Protein AF-A0A8H4TTH6-F1 (afdb_monomer_lite)

Structure (mmCIF, N/CA/C/O backbone):
data_AF-A0A8H4TTH6-F1
#
_entry.id   AF-A0A8H4TTH6-F1
#
loop_
_atom_site.group_PDB
_atom_site.id
_atom_site.type_symbol
_atom_site.label_atom_id
_atom_site.label_alt_id
_atom_site.label_comp_id
_atom_site.label_asym_id
_atom_site.label_entity_id
_atom_site.label_seq_id
_atom_site.pdbx_PDB_ins_code
_atom_site.Cartn_x
_atom_site.Cartn_y
_atom_site.Cartn_z
_atom_site.occupancy
_atom_site.B_iso_or_equiv
_atom_site.auth_seq_id
_atom_site.auth_comp_id
_atom_site.auth_asym_id
_atom_site.auth_atom_id
_atom_site.pdbx_PDB_model_num
ATOM 1 N N . MET A 1 1 ? 0.800 -22.787 31.530 1.00 39.72 1 MET A N 1
ATOM 2 C CA . MET A 1 1 ? -0.017 -21.614 31.172 1.00 39.72 1 MET A CA 1
ATOM 3 C C . MET A 1 1 ? 0.667 -20.991 29.977 1.00 39.72 1 MET A C 1
ATOM 5 O O . MET A 1 1 ? 1.744 -20.433 30.136 1.00 39.72 1 MET A O 1
ATOM 9 N N . THR A 1 2 ? 0.156 -21.242 28.776 1.00 39.44 2 THR A N 1
ATOM 10 C CA . THR A 1 2 ? 0.540 -20.471 27.592 1.00 39.44 2 THR A CA 1
ATOM 11 C C . THR A 1 2 ? 0.111 -19.032 27.854 1.00 39.44 2 THR A C 1
ATOM 13 O O . THR A 1 2 ? -1.012 -18.807 28.294 1.00 39.44 2 THR A O 1
ATOM 16 N N . ASN A 1 3 ? 1.023 -18.073 27.698 1.00 39.78 3 ASN A N 1
ATOM 17 C CA . ASN A 1 3 ? 0.619 -16.675 27.641 1.00 39.78 3 ASN A CA 1
ATOM 18 C C . ASN A 1 3 ? -0.208 -16.539 26.361 1.00 39.78 3 ASN A C 1
ATOM 20 O O . ASN A 1 3 ? 0.362 -16.501 25.271 1.00 39.78 3 ASN A O 1
ATOM 24 N N . ASP A 1 4 ? -1.530 -16.520 26.498 1.00 44.16 4 ASP A N 1
ATOM 25 C CA . ASP A 1 4 ? -2.432 -16.078 25.441 1.00 44.16 4 ASP A CA 1
ATOM 26 C C . ASP A 1 4 ? -2.219 -14.569 25.290 1.00 44.16 4 ASP A C 1
ATOM 28 O O . ASP A 1 4 ? -2.925 -13.744 25.871 1.00 44.16 4 ASP A O 1
ATOM 32 N N . TYR A 1 5 ? -1.157 -14.191 24.579 1.00 47.62 5 TYR A N 1
ATOM 33 C CA . TYR A 1 5 ? -1.028 -12.829 24.093 1.00 47.62 5 TYR A CA 1
ATOM 34 C C . TYR A 1 5 ? -2.221 -12.590 23.170 1.00 47.62 5 TYR A C 1
ATOM 36 O O . TYR A 1 5 ? -2.377 -13.278 22.161 1.00 47.62 5 TYR A O 1
ATOM 44 N N . LYS A 1 6 ? -3.080 -11.648 23.564 1.00 57.00 6 LYS A N 1
ATOM 45 C CA . LYS A 1 6 ? -4.184 -11.152 22.746 1.00 57.00 6 LYS A CA 1
ATOM 46 C C . LYS A 1 6 ? -3.688 -10.846 21.327 1.00 57.00 6 LYS A C 1
ATOM 48 O O . LYS A 1 6 ? -2.589 -10.315 21.146 1.00 57.00 6 LYS A O 1
ATOM 53 N N . LYS A 1 7 ? -4.464 -11.282 20.336 1.00 63.00 7 LYS A N 1
ATOM 54 C CA . LYS A 1 7 ? -4.062 -11.374 18.931 1.00 63.00 7 LYS A CA 1
ATOM 55 C C . LYS A 1 7 ? -3.949 -9.971 18.331 1.00 63.00 7 LYS A C 1
ATOM 57 O O . LYS A 1 7 ? -4.897 -9.202 18.381 1.00 63.00 7 LYS A O 1
ATOM 62 N N . VAL A 1 8 ? -2.787 -9.631 17.778 1.00 77.50 8 VAL A N 1
ATOM 63 C CA . VAL A 1 8 ? -2.615 -8.397 16.990 1.00 77.50 8 VAL A CA 1
ATOM 64 C C . VAL A 1 8 ? -3.525 -8.468 15.761 1.00 77.50 8 VAL A C 1
ATOM 66 O O . VAL A 1 8 ? -3.741 -9.569 15.258 1.00 77.50 8 VAL A O 1
ATOM 69 N N . LEU A 1 9 ? -4.011 -7.320 15.266 1.00 79.19 9 LEU A N 1
ATOM 70 C CA . LEU A 1 9 ? -4.736 -7.243 13.991 1.00 79.19 9 LEU A CA 1
ATOM 71 C C . LEU A 1 9 ? -4.007 -8.053 12.898 1.00 79.19 9 LEU A C 1
ATOM 73 O O . LEU A 1 9 ? -2.906 -7.694 12.468 1.00 79.19 9 LEU A O 1
ATOM 77 N N . ASP A 1 10 ? -4.641 -9.125 12.440 1.00 79.81 10 ASP A N 1
ATOM 78 C CA . ASP A 1 10 ? -4.180 -10.022 11.396 1.00 79.81 10 ASP A CA 1
ATOM 79 C C . ASP A 1 10 ? -4.821 -9.636 10.060 1.00 79.81 10 ASP A C 1
ATOM 81 O O . ASP A 1 10 ? -6.025 -9.757 9.834 1.00 79.81 10 ASP A O 1
ATOM 85 N N . ARG A 1 11 ? -3.981 -9.167 9.139 1.00 78.50 11 ARG A N 1
ATOM 86 C CA . ARG A 1 11 ? -4.397 -8.758 7.791 1.00 78.50 11 ARG A CA 1
ATOM 87 C C . ARG A 1 11 ? -4.721 -9.948 6.878 1.00 78.50 11 ARG A C 1
ATOM 89 O O . ARG A 1 11 ? -5.116 -9.729 5.737 1.00 78.50 11 ARG A O 1
ATOM 96 N N . THR A 1 12 ? -4.499 -11.175 7.349 1.00 73.00 12 THR A N 1
ATOM 97 C CA . THR A 1 12 ? -4.812 -12.431 6.654 1.00 73.00 12 THR A CA 1
ATOM 98 C C . THR A 1 12 ? -6.122 -13.064 7.121 1.00 73.00 12 THR A C 1
ATOM 100 O O . THR A 1 12 ? -6.512 -14.106 6.594 1.00 73.00 12 THR A O 1
ATOM 103 N N . GLU A 1 13 ? -6.829 -12.416 8.051 1.00 81.94 13 GLU A N 1
ATOM 104 C CA . GLU A 1 13 ? -8.170 -12.785 8.511 1.00 81.94 13 GLU A CA 1
ATOM 105 C C . GLU A 1 13 ? -9.195 -11.702 8.177 1.00 81.94 13 GLU A C 1
ATOM 107 O O . GLU A 1 13 ? -8.844 -10.600 7.754 1.00 81.94 13 GLU A O 1
ATOM 112 N N . ASP A 1 14 ? -10.476 -12.031 8.338 1.00 84.62 14 ASP A N 1
ATOM 113 C CA . ASP A 1 14 ? -11.579 -11.122 8.049 1.00 84.62 14 ASP A CA 1
ATOM 114 C C . ASP A 1 14 ? -11.442 -9.827 8.860 1.00 84.62 14 ASP A C 1
ATOM 116 O O . ASP A 1 14 ? -11.189 -9.854 10.065 1.00 84.62 14 ASP A O 1
ATOM 120 N N . ILE A 1 15 ? -11.600 -8.685 8.191 1.00 87.69 15 ILE A N 1
ATOM 121 C CA . ILE A 1 15 ? -11.460 -7.359 8.795 1.00 87.69 15 ILE A CA 1
ATOM 122 C C . ILE A 1 15 ? -12.822 -6.677 8.816 1.00 87.69 15 ILE A C 1
ATOM 124 O O . ILE A 1 15 ? -13.393 -6.350 7.773 1.00 87.69 15 ILE A O 1
ATOM 128 N N . LEU A 1 16 ? -13.333 -6.392 10.005 1.00 89.06 16 LEU A N 1
ATOM 129 C CA . LEU A 1 16 ? -14.455 -5.492 10.200 1.00 89.06 16 LEU A CA 1
ATOM 130 C C . LEU A 1 16 ? -13.959 -4.045 10.165 1.00 89.06 16 LEU A C 1
ATOM 132 O O . LEU A 1 16 ? -13.062 -3.654 10.912 1.00 89.06 16 LEU A O 1
ATOM 136 N N . VAL A 1 17 ? -14.550 -3.240 9.281 1.00 88.81 17 VAL A N 1
ATOM 137 C CA . VAL A 1 17 ? -14.221 -1.819 9.137 1.00 88.81 17 VAL A CA 1
ATOM 138 C C . VAL A 1 17 ? -15.409 -0.971 9.555 1.00 88.81 17 VAL A C 1
ATOM 140 O O . VAL A 1 17 ? -16.473 -1.056 8.940 1.00 88.81 17 VAL A O 1
ATOM 143 N N . HIS A 1 18 ? -15.211 -0.107 10.547 1.00 90.56 18 HIS A N 1
ATOM 144 C CA . HIS A 1 18 ? -16.158 0.934 10.936 1.00 90.56 18 HIS A CA 1
ATOM 145 C C . HIS A 1 18 ? -15.706 2.281 10.383 1.00 90.56 18 HIS A C 1
ATOM 147 O O . HIS A 1 18 ? -14.558 2.686 10.570 1.00 90.56 18 HIS A O 1
ATOM 153 N N . LYS A 1 19 ? -16.625 2.995 9.734 1.00 89.38 19 LYS A N 1
ATOM 154 C CA . LYS A 1 19 ? -16.380 4.309 9.144 1.00 89.38 19 LYS A CA 1
ATOM 155 C C . LYS A 1 19 ? -17.409 5.331 9.614 1.00 89.38 19 LYS A C 1
ATOM 157 O O . LYS A 1 19 ? -18.619 5.089 9.542 1.00 89.38 19 LYS A O 1
ATOM 162 N N . PHE A 1 20 ? -16.933 6.497 10.045 1.00 90.62 20 PHE A N 1
ATOM 163 C CA . PHE A 1 20 ? -17.788 7.626 10.413 1.00 90.62 20 PHE A CA 1
ATOM 164 C C . PHE A 1 20 ? -17.056 8.966 10.391 1.00 90.62 20 PHE A C 1
ATOM 166 O O . PHE A 1 20 ? -15.843 9.030 10.535 1.00 90.62 20 PHE A O 1
ATOM 173 N N . SER A 1 21 ? -17.807 10.057 10.244 1.00 90.19 21 SER A N 1
ATOM 174 C CA . SER A 1 21 ? -17.239 11.407 10.174 1.00 90.19 21 SER A CA 1
ATOM 175 C C . SER A 1 21 ? -16.538 11.792 11.478 1.00 90.19 21 SER A C 1
ATOM 177 O O . SER A 1 21 ? -17.151 11.758 12.548 1.00 90.19 21 SER A O 1
ATOM 179 N N . ALA A 1 22 ? -15.305 12.299 11.380 1.00 90.44 22 ALA A N 1
ATOM 180 C CA . ALA A 1 22 ? -14.534 12.775 12.530 1.00 90.44 22 ALA A CA 1
ATOM 181 C C . ALA A 1 22 ? -15.231 13.918 13.293 1.00 90.44 22 ALA A C 1
ATOM 183 O O . ALA A 1 22 ? -14.984 14.115 14.475 1.00 90.44 22 ALA A O 1
ATOM 184 N N . LYS A 1 23 ? -16.151 14.654 12.649 1.00 91.19 23 LYS A N 1
ATOM 185 C CA . LYS A 1 23 ? -16.941 15.725 13.292 1.00 91.19 23 LYS A CA 1
ATOM 186 C C . LYS A 1 23 ? -17.881 15.226 14.397 1.00 91.19 23 LYS A C 1
ATOM 188 O O . LYS A 1 23 ? -18.394 16.047 15.158 1.00 91.19 23 LYS A O 1
ATOM 193 N N . LEU A 1 24 ? -18.149 13.920 14.436 1.00 90.25 24 LEU A N 1
ATOM 194 C CA . LEU A 1 24 ? -19.001 13.279 15.439 1.00 90.25 24 LEU A CA 1
ATOM 195 C C . LEU A 1 24 ? -18.252 12.975 16.739 1.00 90.25 24 LEU A C 1
ATOM 197 O O . LEU A 1 24 ? -18.893 12.658 17.734 1.00 90.25 24 LEU A O 1
ATOM 201 N N . VAL A 1 25 ? -16.923 13.050 16.724 1.00 91.81 25 VAL A N 1
ATOM 202 C CA . VAL A 1 25 ? -16.078 12.779 17.886 1.00 91.81 25 VAL A CA 1
ATOM 203 C C . VAL A 1 25 ? -15.944 14.045 18.713 1.00 91.81 25 VAL A C 1
ATOM 205 O O . VAL A 1 25 ? -15.739 15.126 18.155 1.00 91.81 25 VAL A O 1
ATOM 208 N N . GLU A 1 26 ? -16.099 13.905 20.025 1.00 88.25 26 GLU A N 1
ATOM 209 C CA . GLU A 1 26 ? -15.923 15.016 20.966 1.00 88.25 26 GLU A CA 1
ATOM 210 C C . GLU A 1 26 ? -14.435 15.275 21.224 1.00 88.25 26 GLU A C 1
ATOM 212 O O . GLU A 1 26 ? -13.967 16.400 21.056 1.00 88.25 26 GLU A O 1
ATOM 217 N N . ASP A 1 27 ? -13.687 14.215 21.544 1.00 92.00 27 ASP A N 1
ATOM 218 C CA . ASP A 1 27 ? -12.241 14.238 21.749 1.00 92.00 27 ASP A CA 1
ATOM 219 C C . ASP A 1 27 ? -11.584 12.955 21.200 1.00 92.00 27 ASP A C 1
ATOM 221 O O . ASP A 1 27 ? -12.079 11.842 21.388 1.00 92.00 27 ASP A O 1
ATOM 225 N N . GLU A 1 28 ? -10.482 13.110 20.461 1.00 89.38 28 GLU A N 1
ATOM 226 C CA . GLU A 1 28 ? -9.815 11.998 19.765 1.00 89.38 28 GLU A CA 1
ATOM 227 C C . GLU A 1 28 ? -8.964 11.136 20.718 1.00 89.38 28 GLU A C 1
ATOM 229 O O . GLU A 1 28 ? -8.818 9.933 20.490 1.00 89.38 28 GLU A O 1
ATOM 234 N N . ILE A 1 29 ? -8.439 11.719 21.803 1.00 90.12 29 ILE A N 1
ATOM 235 C CA . ILE A 1 29 ? -7.664 10.996 22.821 1.00 90.12 29 ILE A CA 1
ATOM 236 C C . ILE A 1 29 ? -8.604 10.092 23.618 1.00 90.12 29 ILE A C 1
ATOM 238 O O . ILE A 1 29 ? -8.321 8.902 23.781 1.00 90.12 29 ILE A O 1
ATOM 242 N N . ASP A 1 30 ? -9.746 10.627 24.045 1.00 93.19 30 ASP A N 1
ATOM 243 C CA . ASP A 1 30 ? -10.758 9.861 24.770 1.00 93.19 30 ASP A CA 1
ATOM 244 C C . ASP A 1 30 ? -11.355 8.757 23.889 1.00 93.19 30 ASP A C 1
ATOM 246 O O . ASP A 1 30 ? -11.556 7.632 24.354 1.00 93.19 30 ASP A O 1
ATOM 250 N N . LEU A 1 31 ? -11.561 9.026 22.592 1.00 93.38 31 LEU A N 1
ATOM 251 C CA . LEU A 1 31 ? -11.944 7.994 21.629 1.00 93.38 31 LEU A CA 1
ATOM 252 C C . LEU A 1 31 ? -10.908 6.866 21.571 1.00 93.38 31 LEU A C 1
ATOM 254 O O . LEU A 1 31 ? -11.281 5.695 21.619 1.00 93.38 31 LEU A O 1
ATOM 258 N N . HIS A 1 32 ? -9.618 7.188 21.475 1.00 89.94 32 HIS A N 1
ATOM 259 C CA . HIS A 1 32 ? -8.567 6.171 21.437 1.00 89.94 32 HIS A CA 1
ATOM 260 C C . HIS A 1 32 ? -8.554 5.321 22.717 1.00 89.94 32 HIS A C 1
ATOM 262 O O . HIS A 1 32 ? -8.461 4.094 22.642 1.00 89.94 32 HIS A O 1
ATOM 268 N N . GLY A 1 33 ? -8.726 5.951 23.883 1.00 91.75 33 GLY A N 1
ATOM 269 C CA . GLY A 1 33 ? -8.887 5.253 25.162 1.00 91.75 33 GLY A CA 1
ATOM 270 C C . GLY A 1 33 ? -10.103 4.321 25.171 1.00 91.75 33 GLY A C 1
ATOM 271 O O . GLY A 1 33 ? -9.981 3.144 25.507 1.00 91.75 33 GLY A O 1
ATOM 272 N N . ALA A 1 34 ? -11.256 4.804 24.703 1.00 93.25 34 ALA A N 1
ATOM 273 C CA . ALA A 1 34 ? -12.473 4.006 24.581 1.00 93.25 34 ALA A CA 1
ATOM 274 C C . ALA A 1 34 ? -12.296 2.789 23.657 1.00 93.25 34 ALA A C 1
ATOM 276 O O . ALA A 1 34 ? -12.823 1.718 23.955 1.00 93.25 34 ALA A O 1
ATOM 277 N N . LEU A 1 35 ? -11.550 2.931 22.559 1.00 92.38 35 LEU A N 1
ATOM 278 C CA . LEU A 1 35 ? -11.250 1.831 21.640 1.00 92.38 35 LEU A CA 1
ATOM 279 C C . LEU A 1 35 ? -10.284 0.809 22.247 1.00 92.38 35 LEU A C 1
ATOM 281 O O . LEU A 1 35 ? -10.478 -0.387 22.044 1.00 92.38 35 LEU A O 1
ATOM 285 N N . ILE A 1 36 ? -9.290 1.250 23.024 1.00 90.44 36 ILE A N 1
ATOM 286 C CA . ILE A 1 36 ? -8.417 0.343 23.785 1.00 90.44 36 ILE A CA 1
ATOM 287 C C . ILE A 1 36 ? -9.232 -0.462 24.802 1.00 90.44 36 ILE A C 1
ATOM 289 O O . ILE A 1 36 ? -9.000 -1.660 24.934 1.00 90.44 36 ILE A O 1
ATOM 293 N N . ASP A 1 37 ? -10.192 0.156 25.491 1.00 89.56 37 ASP A N 1
ATOM 294 C CA . ASP A 1 37 ? -11.061 -0.564 26.431 1.00 89.56 37 ASP A CA 1
ATOM 295 C C . ASP A 1 37 ? -11.931 -1.618 25.736 1.00 89.56 37 ASP A C 1
ATOM 297 O O . ASP A 1 37 ? -12.200 -2.671 26.311 1.00 89.56 37 ASP A O 1
ATOM 301 N N . LEU A 1 38 ? -12.414 -1.309 24.528 1.00 89.75 38 LEU A N 1
ATOM 302 C CA . LEU A 1 38 ? -13.325 -2.170 23.772 1.00 89.75 38 LEU A CA 1
ATOM 303 C C . LEU A 1 38 ? -12.597 -3.338 23.107 1.00 89.75 38 LEU A C 1
ATOM 305 O O . LEU A 1 38 ? -13.008 -4.483 23.263 1.00 89.75 38 LEU A O 1
ATOM 309 N N . TYR A 1 39 ? -11.519 -3.051 22.383 1.00 87.25 39 TYR A N 1
ATOM 310 C CA . TYR A 1 39 ? -10.823 -4.041 21.563 1.00 87.25 39 TYR A CA 1
ATOM 311 C C . TYR A 1 39 ? -9.564 -4.589 22.234 1.00 87.25 39 TYR A C 1
ATOM 313 O O . TYR A 1 39 ? -9.142 -5.699 21.949 1.00 87.25 39 TYR A O 1
ATOM 321 N N . GLY A 1 40 ? -8.960 -3.848 23.159 1.00 84.81 40 GLY A N 1
ATOM 322 C CA . GLY A 1 40 ? -7.607 -4.106 23.638 1.00 84.81 40 GLY A CA 1
ATOM 323 C C . GLY A 1 40 ? -6.556 -3.341 22.837 1.00 84.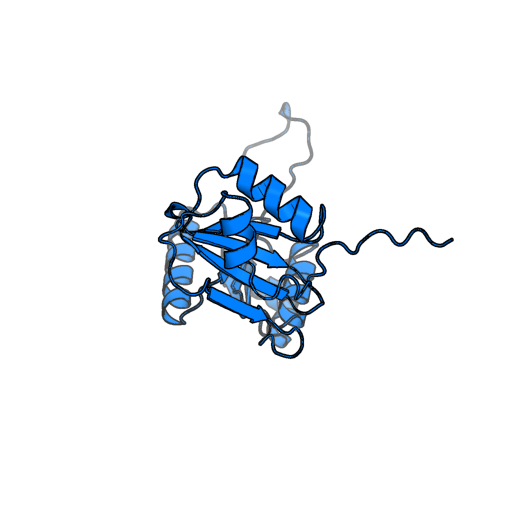81 40 GLY A C 1
ATOM 324 O O . GLY A 1 40 ? -6.749 -2.939 21.687 1.00 84.81 40 GLY A O 1
ATOM 325 N N . ALA A 1 41 ? -5.400 -3.124 23.464 1.00 74.69 41 ALA A N 1
ATOM 326 C CA . ALA A 1 41 ? -4.257 -2.548 22.773 1.00 74.69 41 ALA A CA 1
ATOM 327 C C . ALA A 1 41 ? -3.780 -3.523 21.681 1.00 74.69 41 ALA A C 1
ATOM 329 O O . ALA A 1 41 ? -3.563 -4.698 21.967 1.00 74.69 41 ALA A O 1
ATOM 330 N N . PHE A 1 42 ? -3.585 -3.016 20.458 1.00 76.75 42 PHE A N 1
ATOM 331 C CA . PHE A 1 42 ? -3.066 -3.732 19.276 1.00 76.75 42 PHE A CA 1
ATOM 332 C C . PHE A 1 42 ? -4.041 -4.641 18.501 1.00 76.75 42 PHE A C 1
ATOM 334 O O . PHE A 1 42 ? -3.648 -5.184 17.469 1.00 76.75 42 PHE A O 1
ATOM 341 N N . GLU A 1 43 ? -5.304 -4.758 18.915 1.00 84.25 43 GLU A N 1
ATOM 342 C CA . GLU A 1 43 ? -6.320 -5.572 18.208 1.00 84.25 43 GLU A CA 1
ATOM 343 C C . GLU A 1 43 ? -7.104 -4.780 17.136 1.00 84.25 43 GLU A C 1
ATOM 345 O O . GLU A 1 43 ? -8.022 -5.291 16.490 1.00 84.25 43 GLU A O 1
ATOM 350 N N . TYR A 1 44 ? -6.751 -3.506 16.939 1.00 89.19 44 TYR A N 1
ATOM 351 C CA . TYR A 1 44 ? -7.371 -2.630 15.951 1.00 89.19 44 TYR A CA 1
ATOM 352 C C . TYR A 1 44 ? -6.360 -1.673 15.308 1.00 89.19 44 TYR A C 1
ATOM 354 O O . TYR A 1 44 ? -5.300 -1.377 15.867 1.00 89.19 44 TYR A O 1
ATOM 362 N N . TYR A 1 45 ? -6.713 -1.154 14.135 1.00 86.69 45 TYR A N 1
ATOM 363 C CA . TYR A 1 45 ? -6.023 -0.061 13.459 1.00 86.69 45 TYR A CA 1
ATOM 364 C C . TYR A 1 45 ? -6.947 1.151 13.346 1.00 86.69 45 TYR A C 1
ATOM 366 O O . TYR A 1 45 ? -8.121 1.017 13.010 1.00 86.69 45 TYR A O 1
ATOM 374 N N . PHE A 1 46 ? -6.408 2.336 13.623 1.00 89.62 46 PHE A N 1
ATOM 375 C CA . PHE A 1 46 ? -7.119 3.609 13.535 1.00 89.62 46 PHE A CA 1
ATOM 376 C C . PHE A 1 46 ? -6.461 4.491 12.479 1.00 89.62 46 PHE A C 1
ATOM 378 O O . PHE A 1 46 ? -5.241 4.665 12.477 1.00 89.62 46 PHE A O 1
ATOM 385 N N . SER A 1 47 ? -7.268 5.082 11.603 1.00 86.88 47 SER A N 1
ATOM 386 C CA . SER A 1 47 ? -6.797 6.081 10.647 1.00 86.88 47 SER A CA 1
ATOM 387 C C . SER A 1 47 ? -7.846 7.153 10.377 1.00 86.88 47 SER A C 1
ATOM 389 O O . SER A 1 47 ? -9.039 6.970 10.626 1.00 86.88 47 SER A O 1
ATOM 391 N N . LYS A 1 48 ? -7.380 8.288 9.854 1.00 87.38 48 LYS A N 1
ATOM 392 C CA . LYS A 1 48 ? -8.213 9.421 9.458 1.00 87.38 48 LYS A CA 1
ATOM 393 C C . LYS A 1 48 ? -7.972 9.720 7.986 1.00 87.38 48 LYS A C 1
ATOM 395 O O . LYS A 1 48 ? -6.867 10.112 7.615 1.00 87.38 48 LYS A O 1
ATOM 400 N N . ILE A 1 49 ? -8.988 9.515 7.156 1.00 79.38 49 ILE A N 1
ATOM 401 C CA . ILE A 1 49 ? -8.904 9.657 5.697 1.00 79.38 49 ILE A CA 1
ATOM 402 C C . ILE A 1 49 ? -10.075 10.525 5.241 1.00 79.38 49 ILE A C 1
ATOM 404 O O . ILE A 1 49 ? -11.220 10.245 5.581 1.00 79.38 49 ILE A O 1
ATOM 408 N N . ASP A 1 50 ? -9.787 11.607 4.516 1.00 87.81 50 ASP A N 1
ATOM 409 C CA . ASP A 1 50 ? -10.786 12.522 3.935 1.00 87.81 50 ASP A CA 1
ATOM 410 C C . ASP A 1 50 ? -11.836 13.071 4.926 1.00 87.81 50 ASP A C 1
ATOM 412 O O . ASP A 1 50 ? -12.975 13.363 4.570 1.00 87.81 50 ASP A O 1
ATOM 416 N N . GLY A 1 51 ? -11.444 13.252 6.192 1.00 83.88 51 GLY A N 1
ATOM 417 C CA . GLY A 1 51 ? -12.324 13.760 7.254 1.00 83.88 51 GLY A CA 1
ATOM 418 C C . GLY A 1 51 ? -13.175 12.692 7.947 1.00 83.88 51 GLY A C 1
ATOM 419 O O . GLY A 1 51 ? -13.914 13.021 8.880 1.00 83.88 51 GLY A O 1
ATOM 420 N N . ASP A 1 52 ? -13.025 11.431 7.556 1.00 87.44 52 ASP A N 1
ATOM 421 C CA . ASP A 1 52 ? -13.628 10.279 8.211 1.00 87.44 52 ASP A CA 1
ATOM 422 C C . ASP A 1 52 ? -12.610 9.559 9.101 1.00 87.44 52 ASP A C 1
ATOM 424 O O . ASP A 1 52 ? -11.416 9.507 8.805 1.00 87.44 52 ASP A O 1
ATOM 428 N N . ILE A 1 53 ? -13.105 8.993 10.194 1.00 90.69 53 ILE A N 1
ATOM 429 C CA . ILE A 1 53 ? -12.408 8.022 11.029 1.00 90.69 53 ILE A CA 1
ATOM 430 C C . ILE A 1 53 ? -12.708 6.630 10.493 1.00 90.69 53 ILE A C 1
ATOM 432 O O . ILE A 1 53 ? -13.856 6.308 10.171 1.00 90.69 53 ILE A O 1
ATOM 436 N N . ILE A 1 54 ? -11.658 5.821 10.417 1.00 89.75 54 ILE A N 1
ATOM 437 C CA . ILE A 1 54 ? -11.694 4.426 10.005 1.00 89.75 54 ILE A CA 1
ATOM 438 C C . ILE A 1 54 ? -11.079 3.597 11.126 1.00 89.75 54 ILE A C 1
ATOM 440 O O . ILE A 1 54 ? -9.945 3.850 11.541 1.00 89.75 54 ILE A O 1
ATOM 444 N N . ILE A 1 55 ? -11.834 2.609 11.594 1.00 90.75 55 ILE A N 1
ATOM 445 C CA . ILE A 1 55 ? -11.388 1.615 12.567 1.00 90.75 55 ILE A CA 1
ATOM 446 C C . ILE A 1 55 ? -11.449 0.258 11.886 1.00 90.75 55 ILE A C 1
ATOM 448 O O . ILE A 1 55 ? -12.503 -0.119 11.380 1.00 90.75 55 ILE A O 1
ATOM 452 N N . GLU A 1 56 ? -10.335 -0.460 11.877 1.00 90.12 56 GLU A N 1
ATOM 453 C CA . GLU A 1 56 ? -10.219 -1.810 11.325 1.00 90.12 56 GLU A CA 1
ATOM 454 C C . GLU A 1 56 ? -9.904 -2.782 12.462 1.00 90.12 56 GLU A C 1
ATOM 456 O O . GLU A 1 56 ? -8.997 -2.518 13.250 1.00 90.12 56 GLU A O 1
ATOM 461 N N . THR A 1 57 ? -10.622 -3.895 12.561 1.00 90.19 57 THR A N 1
ATOM 462 C CA . THR A 1 57 ? -10.411 -4.921 13.594 1.00 90.19 57 THR A CA 1
ATOM 463 C C . THR A 1 57 ? -10.780 -6.302 13.055 1.00 90.19 57 THR A C 1
ATOM 465 O O . THR A 1 57 ? -11.607 -6.400 12.154 1.00 90.19 57 THR A O 1
ATOM 468 N N . ASN A 1 58 ? -10.186 -7.373 13.585 1.00 89.12 58 ASN A N 1
ATOM 469 C CA . ASN A 1 58 ? -10.659 -8.739 13.318 1.00 89.12 58 ASN A CA 1
ATOM 470 C C . ASN A 1 58 ? -11.765 -9.177 14.296 1.00 89.12 58 ASN A C 1
ATOM 472 O O . ASN A 1 58 ? -12.245 -10.305 14.215 1.00 89.12 58 ASN A O 1
ATOM 476 N N . THR A 1 59 ? -12.153 -8.310 15.236 1.00 85.94 59 THR A N 1
ATOM 477 C CA . THR A 1 59 ? -13.132 -8.609 16.285 1.00 85.94 59 THR A CA 1
ATOM 478 C C . THR A 1 59 ? -14.529 -8.146 15.868 1.00 85.94 59 THR A C 1
ATOM 480 O O . THR A 1 59 ? -14.715 -7.004 15.457 1.00 85.94 59 THR A O 1
ATOM 483 N N . GLU A 1 60 ? -15.527 -9.025 15.989 1.00 80.31 60 GLU A N 1
ATOM 484 C CA . GLU A 1 60 ? -16.935 -8.697 15.692 1.00 80.31 60 GLU A CA 1
ATOM 485 C C . GLU A 1 60 ? -17.654 -7.986 16.856 1.00 80.31 60 GLU A C 1
ATOM 487 O O . GLU A 1 60 ? -18.706 -7.378 16.666 1.00 80.31 60 GLU A O 1
ATOM 492 N N . GLU A 1 61 ? -17.089 -8.043 18.063 1.00 81.06 61 GLU A N 1
ATOM 493 C CA . GLU A 1 61 ? -17.561 -7.299 19.232 1.00 81.06 61 GLU A CA 1
ATOM 494 C C . GLU A 1 61 ? -16.918 -5.905 19.322 1.00 81.06 61 GLU A C 1
ATOM 496 O O . GLU A 1 61 ? -15.726 -5.777 19.062 1.00 81.06 61 GLU A O 1
ATOM 501 N N . PRO A 1 62 ? -17.639 -4.872 19.792 1.00 82.62 62 PRO A N 1
ATOM 502 C CA . PRO A 1 62 ? -19.042 -4.903 20.199 1.00 82.62 62 PRO A CA 1
ATOM 503 C C . PRO A 1 62 ? -20.009 -4.882 19.002 1.00 82.62 62 PRO A C 1
ATOM 505 O O . PRO A 1 62 ? -19.782 -4.176 18.022 1.00 82.62 62 PRO A O 1
ATOM 508 N N . GLU A 1 63 ? -21.150 -5.569 19.143 1.00 80.81 63 GLU A N 1
ATOM 509 C CA .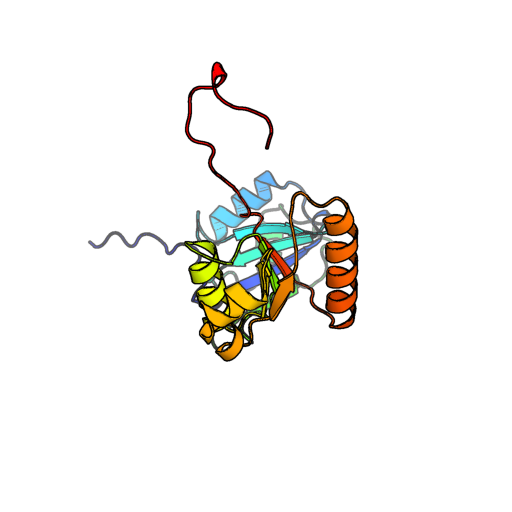 GLU A 1 63 ? -22.212 -5.637 18.118 1.00 80.81 63 GLU A CA 1
ATOM 510 C C . GLU A 1 63 ? -22.712 -4.239 17.694 1.00 80.81 63 GLU A C 1
ATOM 512 O O . GLU A 1 63 ? -23.014 -4.000 16.525 1.00 80.81 63 GLU A O 1
ATOM 517 N N . ASP A 1 64 ? -22.739 -3.284 18.634 1.00 87.06 64 ASP A N 1
ATOM 518 C CA . ASP A 1 64 ? -23.069 -1.879 18.382 1.00 87.06 64 ASP A CA 1
ATOM 519 C C . ASP A 1 64 ? -21.977 -0.940 18.918 1.00 87.06 64 ASP A C 1
ATOM 521 O O . ASP A 1 64 ? -22.102 -0.313 19.977 1.00 87.06 64 ASP A O 1
ATOM 525 N N . LEU A 1 65 ? -20.892 -0.813 18.147 1.00 89.31 65 LEU A N 1
ATOM 526 C CA . LEU A 1 65 ? -19.799 0.119 18.440 1.00 89.31 65 LEU A CA 1
ATOM 527 C C . LEU A 1 65 ? -20.293 1.552 18.666 1.00 89.31 65 LEU A C 1
ATOM 529 O O . LEU A 1 65 ? -19.767 2.251 19.530 1.00 89.31 65 LEU A O 1
ATOM 533 N N . LYS A 1 66 ? -21.315 2.002 17.927 1.00 88.06 66 LYS A N 1
ATOM 534 C CA . LYS A 1 66 ? -21.847 3.361 18.073 1.00 88.06 66 LYS A CA 1
ATOM 535 C C . LYS A 1 66 ? -22.345 3.576 19.492 1.00 88.06 66 LYS A C 1
ATOM 537 O O . LYS A 1 66 ? -21.946 4.542 20.143 1.00 88.06 66 LYS A O 1
ATOM 542 N N . LYS A 1 67 ? -23.219 2.682 19.950 1.00 88.88 67 LYS A N 1
ATOM 543 C CA . LYS A 1 67 ? -23.825 2.766 21.273 1.00 88.88 67 LYS A CA 1
ATOM 544 C C . LYS A 1 67 ? -22.758 2.727 22.361 1.00 88.88 67 LYS A C 1
ATOM 546 O O . LYS A 1 67 ? -22.784 3.582 23.240 1.00 88.88 67 LYS A O 1
ATOM 551 N N . CYS A 1 68 ? -21.774 1.835 22.251 1.00 90.94 68 CYS A N 1
ATOM 552 C CA . CYS A 1 68 ? -20.667 1.770 23.207 1.00 90.94 68 CYS A CA 1
ATOM 553 C C . CYS A 1 68 ? -19.865 3.081 23.276 1.00 90.94 68 CYS A C 1
ATOM 555 O O . CYS A 1 68 ? -19.536 3.548 24.366 1.00 90.94 68 CYS A O 1
ATOM 557 N N . LEU A 1 69 ? -19.573 3.704 22.130 1.00 91.69 69 LEU A N 1
ATOM 558 C CA . LEU A 1 69 ? -18.858 4.984 22.082 1.00 91.69 69 LEU A CA 1
ATOM 559 C C . LEU A 1 69 ? -19.709 6.152 22.618 1.00 91.69 69 LEU A C 1
ATOM 561 O O . LEU A 1 69 ? -19.180 7.046 23.278 1.00 91.69 69 LEU A O 1
ATOM 565 N N . GLN A 1 70 ? -21.026 6.141 22.393 1.00 90.69 70 GLN A N 1
ATOM 566 C CA . GLN A 1 70 ? -21.943 7.138 22.960 1.00 90.69 70 GLN A CA 1
ATOM 567 C C . GLN A 1 70 ? -22.099 6.987 24.479 1.00 90.69 70 GLN A C 1
ATOM 569 O O . GLN A 1 70 ? -22.079 7.985 25.193 1.00 90.69 70 GLN A O 1
ATOM 574 N N . GLU A 1 71 ? -22.203 5.759 24.991 1.00 90.62 71 GLU A N 1
ATOM 575 C CA . GLU A 1 71 ? -22.265 5.474 26.434 1.00 90.62 71 GLU A CA 1
ATOM 576 C C . GLU A 1 71 ? -20.972 5.870 27.157 1.00 90.62 71 GLU A C 1
ATOM 578 O O . GLU A 1 71 ? -21.017 6.324 28.300 1.00 90.62 71 GLU A O 1
ATOM 583 N N . LYS A 1 72 ? -19.826 5.763 26.473 1.00 91.38 72 LYS A N 1
ATOM 584 C CA . LYS A 1 72 ? -18.534 6.281 26.945 1.00 91.38 72 LYS A CA 1
ATOM 585 C C . LYS A 1 72 ? -18.381 7.801 26.778 1.00 91.38 72 LYS A C 1
ATOM 587 O O . LYS A 1 72 ? -17.386 8.349 27.235 1.00 91.38 72 LYS A O 1
ATOM 592 N N . GLY A 1 73 ? -19.341 8.485 26.150 1.00 91.69 73 GLY A N 1
ATOM 593 C CA . GLY A 1 73 ? -19.344 9.943 25.986 1.00 91.69 73 GLY A CA 1
ATOM 594 C C . GLY A 1 73 ? -18.354 10.486 24.950 1.00 91.69 73 GLY A C 1
ATOM 595 O O . GLY A 1 73 ? -18.124 11.689 24.920 1.00 91.69 73 GLY A O 1
ATOM 596 N N . VAL A 1 74 ? -17.777 9.630 24.100 1.00 92.81 74 VAL A N 1
ATOM 597 C CA . VAL A 1 74 ? -16.741 10.029 23.122 1.00 92.81 74 VAL A CA 1
ATOM 598 C C . VAL A 1 74 ? -17.306 10.330 21.731 1.00 92.81 74 VAL A C 1
ATOM 600 O O . VAL A 1 74 ? -16.615 10.875 20.867 1.00 92.81 74 VAL A O 1
ATOM 603 N N . LEU A 1 75 ? -18.578 9.990 21.511 1.00 91.06 75 LEU A N 1
ATOM 604 C CA . LEU A 1 75 ? -19.315 10.254 20.281 1.00 91.06 75 LEU A CA 1
ATOM 605 C C . LEU A 1 75 ? -20.563 11.089 20.584 1.00 91.06 75 LEU A C 1
ATOM 607 O O . LEU A 1 75 ? -21.311 10.781 21.515 1.00 91.06 75 LEU A O 1
ATOM 611 N N . LYS A 1 76 ? -20.826 12.102 19.756 1.00 88.12 76 LYS A N 1
ATOM 612 C CA . LYS A 1 76 ? -21.997 12.979 19.879 1.00 88.12 76 LYS A CA 1
ATOM 613 C C . LYS A 1 76 ? -23.310 12.199 19.859 1.00 88.12 76 LYS A C 1
ATOM 615 O O . LYS A 1 76 ? -23.485 11.219 19.124 1.00 88.12 76 LYS A O 1
ATOM 620 N N . SER A 1 77 ? -24.267 12.665 20.656 1.00 75.88 77 SER A N 1
ATOM 621 C CA . SER A 1 77 ? -25.585 12.036 20.807 1.00 75.88 77 SER A CA 1
ATOM 622 C C . SER A 1 77 ? -26.447 12.122 19.541 1.00 75.88 77 SER A C 1
ATOM 624 O O . SER A 1 77 ? -27.283 11.248 19.317 1.00 75.88 77 SER A O 1
ATOM 626 N N . ASP A 1 78 ? -26.207 13.118 18.684 1.00 75.19 78 ASP A N 1
ATOM 627 C CA . ASP A 1 78 ? -26.895 13.333 17.405 1.00 75.19 78 ASP A CA 1
ATOM 628 C C . ASP A 1 78 ? -26.287 12.549 16.226 1.00 75.19 78 ASP A C 1
ATOM 630 O O . ASP A 1 78 ? -26.747 12.683 15.088 1.00 75.19 78 ASP A O 1
ATOM 634 N N . ALA A 1 79 ? -25.286 11.695 16.475 1.00 68.12 79 ALA A N 1
ATOM 635 C CA . ALA A 1 79 ? -24.704 10.845 15.444 1.00 68.12 79 ALA A CA 1
ATOM 636 C C . ALA A 1 79 ? -25.786 9.971 14.760 1.00 68.12 79 ALA A C 1
ATOM 638 O O . ALA A 1 79 ? -26.638 9.390 15.450 1.00 68.12 79 ALA A O 1
ATOM 639 N N . PRO A 1 80 ? -25.757 9.830 13.414 1.00 66.25 80 PRO A N 1
ATOM 640 C CA . PRO A 1 80 ? -26.767 9.097 12.646 1.00 66.25 80 PRO A CA 1
ATOM 641 C C . PRO A 1 80 ? -26.951 7.663 13.153 1.00 66.25 80 PRO A C 1
ATOM 643 O O . PRO A 1 80 ? -26.057 7.090 13.774 1.00 66.25 80 PRO A O 1
ATOM 646 N N . SER A 1 81 ? -28.134 7.081 12.929 1.00 57.41 81 SER A N 1
ATOM 647 C CA . SER A 1 81 ? -28.625 5.858 13.594 1.00 57.41 81 SER A CA 1
ATOM 648 C C . SER A 1 81 ? -27.686 4.646 13.534 1.00 57.41 81 SER A C 1
ATOM 650 O O . SER A 1 81 ? -27.739 3.829 14.442 1.00 57.41 81 SER A O 1
ATOM 652 N N . THR A 1 82 ? -26.789 4.576 12.549 1.00 60.56 82 THR A N 1
ATOM 653 C CA . THR A 1 82 ? -25.821 3.485 12.359 1.00 60.56 82 THR A CA 1
ATOM 654 C C . THR A 1 82 ? -24.495 4.040 11.836 1.00 60.56 82 THR A C 1
ATOM 656 O O . THR A 1 82 ? -24.492 4.796 10.861 1.00 60.56 82 THR A O 1
ATOM 659 N N . LEU A 1 83 ? -23.369 3.655 12.452 1.00 72.69 83 LEU A N 1
ATOM 660 C CA . LEU A 1 83 ? -22.054 3.817 11.818 1.00 72.69 83 LEU A CA 1
ATOM 661 C C . LEU A 1 83 ? -21.998 2.875 10.615 1.00 72.69 83 LEU A C 1
ATOM 663 O O . LEU A 1 83 ? -22.559 1.780 10.661 1.00 72.69 83 LEU A O 1
ATOM 667 N N . GLN A 1 84 ? -21.344 3.288 9.534 1.00 75.88 84 GLN A N 1
ATOM 668 C CA . GLN A 1 84 ? -21.174 2.393 8.395 1.00 75.88 84 GLN A CA 1
ATOM 669 C C . GLN A 1 84 ? -20.152 1.326 8.786 1.00 75.88 84 GLN A C 1
ATOM 671 O O . GLN A 1 84 ? -18.970 1.637 8.920 1.00 75.88 84 GLN A O 1
ATOM 676 N N . SER A 1 85 ? -20.603 0.091 8.996 1.00 80.25 85 SER A N 1
ATOM 677 C CA . SER A 1 85 ? -19.737 -1.069 9.196 1.00 80.25 85 SER A CA 1
ATOM 678 C C . SER A 1 85 ? -19.765 -1.972 7.966 1.00 80.25 85 SER A C 1
ATOM 680 O O . SER A 1 85 ? -20.801 -2.147 7.318 1.00 80.25 85 SER A O 1
ATOM 682 N N . LYS A 1 86 ? -18.608 -2.525 7.605 1.00 83.69 86 LYS A N 1
ATOM 683 C CA . LYS A 1 86 ? -18.478 -3.484 6.508 1.00 83.69 86 LYS A CA 1
ATOM 684 C C . LYS A 1 86 ? -17.457 -4.550 6.881 1.00 83.69 86 LYS A C 1
ATOM 686 O O . LYS A 1 86 ? -16.320 -4.213 7.195 1.00 83.69 86 LYS A O 1
ATOM 691 N N . LEU A 1 87 ? -17.868 -5.815 6.815 1.00 79.50 87 LEU A N 1
ATOM 692 C CA . LEU A 1 87 ? -16.971 -6.957 6.954 1.00 79.50 87 LEU A CA 1
ATOM 693 C C . LEU A 1 87 ? -16.265 -7.214 5.617 1.00 79.50 87 LEU A C 1
ATOM 695 O O . LEU A 1 87 ? -16.913 -7.365 4.576 1.00 79.50 87 LEU A O 1
ATOM 699 N N . TYR A 1 88 ? -14.939 -7.227 5.646 1.00 68.75 88 TYR A N 1
ATOM 700 C CA . TYR A 1 88 ? -14.074 -7.603 4.537 1.00 68.75 88 TYR A CA 1
ATOM 701 C C . TYR A 1 88 ? -13.562 -9.012 4.794 1.00 68.75 88 TYR A C 1
ATOM 703 O O . TYR A 1 88 ? -12.636 -9.208 5.572 1.00 68.75 88 TYR A O 1
ATOM 711 N N . THR A 1 89 ? -14.190 -9.993 4.149 1.00 68.75 89 THR A N 1
ATOM 712 C CA . THR A 1 89 ? -13.787 -11.392 4.282 1.00 68.75 89 THR A CA 1
ATOM 713 C C . THR A 1 89 ? -12.600 -11.704 3.387 1.00 68.75 89 THR A C 1
ATOM 715 O O . THR A 1 89 ? -12.636 -11.373 2.203 1.00 68.75 89 THR A O 1
ATOM 718 N N . VAL A 1 90 ? -11.587 -12.400 3.898 1.00 60.59 90 VAL A N 1
ATOM 719 C CA . VAL A 1 90 ? -10.361 -12.733 3.143 1.00 60.59 90 VAL A CA 1
ATOM 720 C C . VAL A 1 90 ? -10.655 -13.673 1.980 1.00 60.59 90 VAL A C 1
ATOM 722 O O . VAL A 1 90 ? -10.075 -13.540 0.907 1.00 60.59 90 VAL A O 1
ATOM 725 N N . ALA A 1 91 ? -11.644 -14.557 2.135 1.00 53.75 91 ALA A N 1
ATOM 726 C CA . ALA A 1 91 ? -12.149 -15.386 1.039 1.00 53.75 91 ALA A CA 1
ATOM 727 C C . ALA A 1 91 ? -12.928 -14.590 -0.034 1.00 53.75 91 ALA A C 1
ATOM 729 O O . ALA A 1 91 ? -13.091 -15.080 -1.150 1.00 53.75 91 ALA A O 1
ATOM 730 N N . ASN A 1 92 ? -13.401 -13.378 0.291 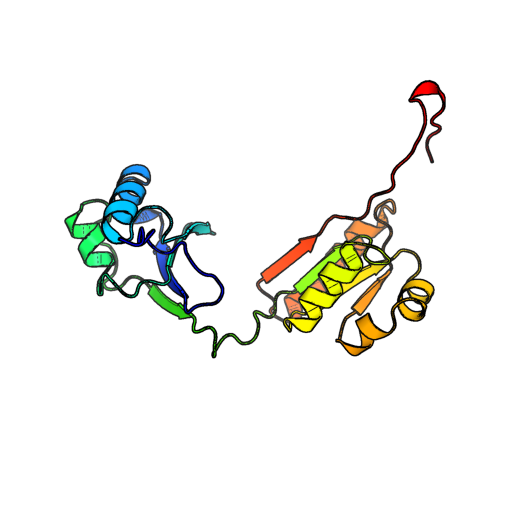1.00 43.34 92 ASN A N 1
ATOM 731 C CA . ASN A 1 92 ? -14.124 -12.470 -0.609 1.00 43.34 92 ASN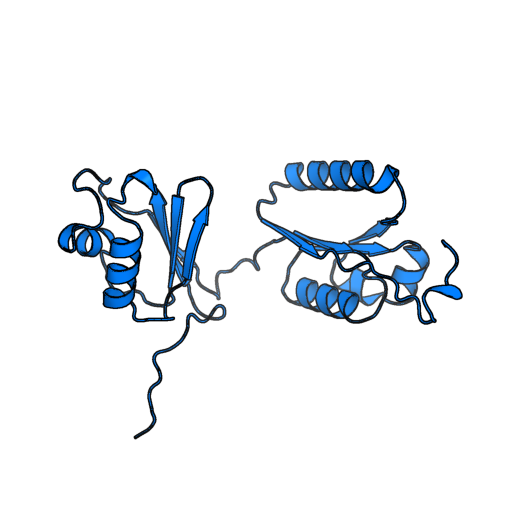 A CA 1
ATOM 732 C C . ASN A 1 92 ? -13.325 -11.208 -0.965 1.00 43.34 92 ASN A C 1
ATOM 734 O O . ASN A 1 92 ? -13.868 -10.317 -1.631 1.00 43.34 92 ASN A O 1
ATOM 738 N N . GLU A 1 93 ? -12.044 -11.121 -0.596 1.00 44.09 93 GLU A N 1
ATOM 739 C CA . GLU A 1 93 ? -11.158 -10.209 -1.294 1.00 44.09 93 GLU A CA 1
ATOM 740 C C . GLU A 1 93 ? -11.056 -10.723 -2.731 1.00 44.09 93 GLU A C 1
ATOM 742 O O . GLU A 1 93 ? -10.301 -11.632 -3.064 1.00 44.09 93 GLU A O 1
ATOM 747 N N . GLN A 1 94 ? -11.807 -10.077 -3.625 1.00 46.78 94 GLN A N 1
ATOM 748 C CA . GLN A 1 94 ? -11.210 -9.711 -4.902 1.00 46.78 94 GLN A CA 1
ATOM 749 C C . GLN A 1 94 ? -9.839 -9.146 -4.526 1.00 46.78 94 GLN A C 1
ATOM 751 O O . GLN A 1 94 ? -9.847 -8.119 -3.837 1.00 46.78 94 GLN A O 1
ATOM 756 N N . PRO A 1 95 ? -8.715 -9.819 -4.852 1.00 46.12 95 PRO A N 1
ATOM 757 C CA . PRO A 1 95 ? -7.392 -9.384 -4.431 1.00 46.12 95 PRO A CA 1
ATOM 758 C C . PRO A 1 95 ? -7.333 -7.903 -4.725 1.00 46.12 95 PRO A C 1
ATOM 760 O O . PRO A 1 95 ? -7.558 -7.511 -5.875 1.00 46.12 95 PRO A O 1
ATOM 763 N N . ASN A 1 96 ? -7.226 -7.094 -3.664 1.00 55.16 96 ASN A N 1
ATOM 764 C CA . ASN A 1 96 ? -7.432 -5.656 -3.748 1.00 55.16 96 ASN A CA 1
ATOM 765 C C . ASN A 1 96 ? -6.699 -5.169 -4.994 1.00 55.16 96 ASN A C 1
ATOM 767 O O . ASN A 1 96 ? -5.481 -5.316 -5.065 1.00 55.16 96 ASN A O 1
ATOM 771 N N . ASN A 1 97 ? -7.425 -4.682 -6.005 1.00 64.19 97 ASN A N 1
ATOM 772 C CA . ASN A 1 97 ? -6.893 -4.422 -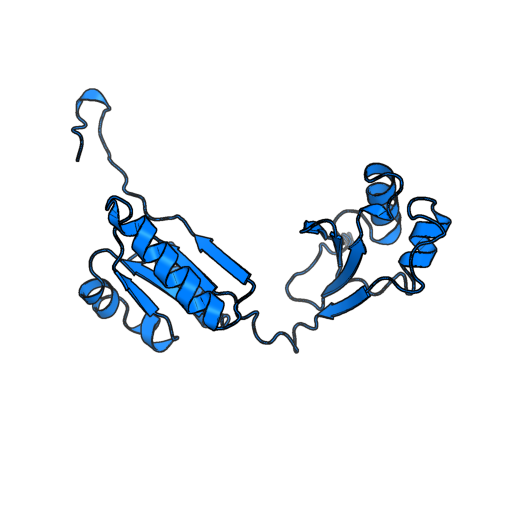7.348 1.00 64.19 97 ASN A CA 1
ATOM 773 C C . ASN A 1 97 ? -6.055 -3.126 -7.347 1.00 64.19 97 ASN A C 1
ATOM 775 O O . ASN A 1 97 ? -6.235 -2.233 -8.177 1.00 64.19 97 ASN A O 1
ATOM 779 N N . LYS A 1 98 ? -5.199 -2.984 -6.326 1.00 79.25 98 LYS A N 1
ATOM 780 C CA . LYS A 1 98 ? -4.238 -1.915 -6.144 1.00 79.25 98 LYS A CA 1
ATOM 781 C C . LYS A 1 98 ? -3.330 -1.924 -7.351 1.00 79.25 98 LYS A C 1
ATOM 783 O O . LYS A 1 98 ? -2.901 -2.979 -7.828 1.00 79.25 98 LYS A O 1
ATOM 788 N N . ILE A 1 99 ? -3.034 -0.725 -7.813 1.00 87.06 99 ILE A N 1
ATOM 789 C CA . ILE A 1 99 ? -2.042 -0.529 -8.846 1.00 87.06 99 ILE A CA 1
ATOM 790 C C . ILE A 1 99 ? -0.736 -0.093 -8.206 1.00 87.06 99 ILE A C 1
ATOM 792 O O . ILE A 1 99 ? -0.675 0.923 -7.513 1.00 87.06 99 ILE A O 1
ATOM 796 N N . TRP A 1 100 ? 0.294 -0.895 -8.423 1.00 91.62 100 TRP A N 1
ATOM 797 C CA . TRP A 1 100 ? 1.645 -0.627 -7.971 1.00 91.62 100 TRP A CA 1
ATOM 798 C C . TRP A 1 100 ? 2.412 0.029 -9.109 1.00 91.62 100 TRP A C 1
ATOM 800 O O . TRP A 1 100 ? 2.434 -0.496 -10.220 1.00 91.62 100 TRP A O 1
ATOM 810 N N . LEU A 1 101 ? 3.027 1.172 -8.837 1.00 91.06 101 LEU A N 1
ATOM 811 C CA . LEU A 1 101 ? 4.054 1.768 -9.679 1.00 91.06 101 LEU A CA 1
ATOM 812 C C . LEU A 1 101 ? 5.380 1.626 -8.937 1.00 91.06 101 LEU A C 1
ATOM 814 O O . LEU A 1 101 ? 5.561 2.252 -7.893 1.00 91.06 101 LEU A O 1
ATOM 818 N N . ILE A 1 102 ? 6.276 0.790 -9.451 1.00 90.50 102 ILE A N 1
ATOM 819 C CA . ILE A 1 102 ? 7.562 0.493 -8.807 1.00 90.50 102 ILE A CA 1
ATOM 820 C C . ILE A 1 102 ? 8.674 1.072 -9.675 1.00 90.50 102 ILE A C 1
ATOM 822 O O . ILE A 1 102 ? 8.830 0.679 -10.834 1.00 90.50 102 ILE A O 1
ATOM 826 N N . THR A 1 103 ? 9.418 2.045 -9.141 1.00 86.50 103 THR A N 1
ATOM 827 C CA . THR A 1 103 ? 10.533 2.661 -9.866 1.00 86.50 103 THR A CA 1
ATOM 828 C C . THR A 1 103 ? 11.808 1.834 -9.718 1.00 86.50 103 THR A C 1
ATOM 830 O O . THR A 1 103 ? 12.109 1.363 -8.629 1.00 86.50 103 THR A O 1
ATOM 833 N N . GLY A 1 104 ? 12.572 1.662 -10.804 1.00 75.81 104 GLY A N 1
ATOM 834 C CA . GLY A 1 104 ? 13.868 0.963 -10.747 1.00 75.81 104 GLY A CA 1
ATOM 835 C C . GLY A 1 104 ? 13.783 -0.568 -10.755 1.00 75.81 104 GLY A C 1
ATOM 836 O O . GLY A 1 104 ? 14.788 -1.234 -10.536 1.00 75.81 104 GLY A O 1
ATOM 837 N N . GLU A 1 105 ? 12.621 -1.124 -11.099 1.00 74.50 105 GLU A N 1
ATOM 838 C CA . GLU A 1 105 ? 12.259 -2.541 -10.952 1.00 74.50 105 GLU A CA 1
ATOM 839 C C . GLU A 1 105 ? 13.074 -3.539 -11.798 1.00 74.50 105 GLU A C 1
ATOM 841 O O . GLU A 1 105 ? 12.920 -4.746 -11.683 1.00 74.50 105 GLU A O 1
ATOM 846 N N . SER A 1 106 ? 13.995 -3.078 -12.644 1.00 71.50 106 SER A N 1
ATOM 847 C CA . SER A 1 106 ? 14.748 -3.952 -13.556 1.00 71.50 106 SER A CA 1
ATOM 848 C C . SER A 1 106 ? 15.693 -4.973 -12.887 1.00 71.50 106 SER A C 1
ATOM 850 O O . SER A 1 106 ? 16.337 -5.741 -13.605 1.00 71.50 106 SER A O 1
ATOM 852 N N . SER A 1 107 ? 15.834 -4.978 -11.555 1.00 72.69 107 SER A N 1
ATOM 853 C CA . SER A 1 107 ? 16.685 -5.924 -10.815 1.00 72.69 107 SER A CA 1
ATOM 854 C C . SER A 1 107 ? 16.464 -5.884 -9.297 1.00 72.69 107 SER A C 1
ATOM 856 O O . SER A 1 107 ? 16.028 -4.872 -8.760 1.00 72.69 107 SER A O 1
ATOM 858 N N . GLY A 1 108 ? 16.907 -6.928 -8.590 1.00 80.44 108 GLY A N 1
ATOM 859 C CA . GLY A 1 108 ? 17.074 -6.901 -7.132 1.00 80.44 108 GLY A CA 1
ATOM 860 C C . GLY A 1 108 ? 15.759 -6.974 -6.353 1.00 80.44 108 GLY A C 1
ATOM 861 O O . GLY A 1 108 ? 14.823 -7.652 -6.766 1.00 80.44 108 GLY A O 1
ATOM 862 N N . LEU A 1 109 ? 15.709 -6.292 -5.203 1.00 80.25 109 LEU A N 1
ATOM 863 C CA . LEU A 1 109 ? 14.561 -6.314 -4.287 1.00 80.25 109 LEU A CA 1
ATOM 864 C C . LEU A 1 109 ? 13.265 -5.813 -4.945 1.00 80.25 109 LEU A C 1
ATOM 866 O O . LEU A 1 109 ? 12.188 -6.320 -4.638 1.00 80.25 109 LEU A O 1
ATOM 870 N N . ASP A 1 110 ? 13.369 -4.854 -5.865 1.00 84.81 110 ASP A N 1
ATOM 871 C CA . ASP A 1 110 ? 12.209 -4.265 -6.535 1.00 84.81 110 ASP A CA 1
ATOM 872 C C . ASP A 1 110 ? 11.488 -5.244 -7.446 1.00 84.81 110 ASP A C 1
ATOM 874 O O . ASP A 1 110 ? 10.259 -5.291 -7.436 1.00 84.81 110 ASP A O 1
ATOM 878 N N . LEU A 1 111 ? 12.251 -6.052 -8.188 1.00 86.88 111 LEU A N 1
ATOM 879 C CA . LEU A 1 111 ? 11.705 -7.103 -9.038 1.00 86.88 111 LEU A CA 1
ATOM 880 C C . LEU A 1 111 ? 10.986 -8.157 -8.195 1.00 86.88 111 LEU A C 1
ATOM 882 O O . LEU A 1 111 ? 9.852 -8.513 -8.488 1.00 86.88 111 LEU A O 1
ATOM 886 N N . GLU A 1 112 ? 11.600 -8.630 -7.110 1.00 88.38 112 GLU A N 1
ATOM 887 C CA . GLU A 1 112 ? 10.959 -9.630 -6.245 1.00 88.38 112 GLU A CA 1
ATOM 888 C C . GLU A 1 112 ? 9.684 -9.092 -5.586 1.00 88.38 112 GLU A C 1
ATOM 890 O O . GLU A 1 112 ? 8.667 -9.786 -5.519 1.00 88.38 112 GLU A O 1
ATOM 895 N N . MET A 1 113 ? 9.692 -7.828 -5.159 1.00 88.31 113 MET A N 1
ATOM 896 C CA . MET A 1 113 ? 8.497 -7.155 -4.649 1.00 88.31 113 MET A CA 1
ATOM 897 C C . MET A 1 113 ? 7.407 -7.054 -5.720 1.00 88.31 113 MET A C 1
ATOM 899 O O . MET A 1 113 ? 6.238 -7.326 -5.438 1.00 88.31 113 MET A O 1
ATOM 903 N N . ALA A 1 114 ? 7.777 -6.706 -6.950 1.00 91.50 114 ALA A N 1
ATOM 904 C CA . ALA A 1 114 ? 6.862 -6.625 -8.075 1.00 91.50 114 ALA A CA 1
ATOM 905 C C . ALA A 1 114 ? 6.249 -7.986 -8.428 1.00 91.50 114 ALA A C 1
ATOM 907 O O . ALA A 1 114 ? 5.028 -8.103 -8.553 1.00 91.50 114 ALA A O 1
ATOM 908 N N . LEU A 1 115 ? 7.068 -9.035 -8.505 1.00 90.19 115 LEU A N 1
ATOM 909 C CA . LEU A 1 115 ? 6.613 -10.406 -8.730 1.00 90.19 115 LEU A CA 1
ATOM 910 C C . LEU A 1 115 ? 5.712 -10.888 -7.592 1.00 90.19 115 LEU A C 1
ATOM 912 O O . LEU A 1 115 ? 4.687 -11.517 -7.853 1.00 90.19 115 LEU A O 1
ATOM 916 N N . SER A 1 116 ? 6.043 -10.572 -6.339 1.00 88.19 116 SER A N 1
ATOM 917 C CA . SER A 1 116 ? 5.189 -10.889 -5.192 1.00 88.19 116 SER A CA 1
ATOM 918 C C . SER A 1 116 ? 3.840 -10.182 -5.290 1.00 88.19 116 SER A C 1
ATOM 920 O O . SER A 1 116 ? 2.809 -10.819 -5.090 1.00 88.19 116 SER A O 1
ATOM 922 N N . ALA A 1 117 ? 3.820 -8.893 -5.632 1.00 89.00 117 ALA A N 1
ATOM 923 C CA . ALA A 1 117 ? 2.578 -8.144 -5.791 1.00 89.00 117 ALA A CA 1
ATOM 924 C C . ALA A 1 117 ? 1.715 -8.708 -6.935 1.00 89.00 117 ALA A C 1
ATOM 926 O O . ALA A 1 117 ? 0.506 -8.868 -6.761 1.00 89.00 117 ALA A O 1
ATOM 927 N N . LEU A 1 118 ? 2.326 -9.077 -8.067 1.00 88.81 118 LEU A N 1
ATOM 928 C CA . LEU A 1 118 ? 1.633 -9.738 -9.178 1.00 88.81 118 LEU A CA 1
ATOM 929 C C . LEU A 1 118 ? 1.062 -11.106 -8.776 1.00 88.81 118 LEU A C 1
ATOM 931 O O . LEU A 1 118 ? -0.095 -11.398 -9.072 1.00 88.81 118 LEU A O 1
ATOM 935 N N . ARG A 1 119 ? 1.838 -11.936 -8.066 1.00 84.81 119 ARG A N 1
ATOM 936 C CA . ARG A 1 119 ? 1.389 -13.251 -7.563 1.00 84.81 119 ARG A CA 1
ATOM 937 C C . ARG A 1 119 ? 0.228 -13.129 -6.575 1.00 84.81 119 ARG A C 1
ATOM 939 O O . ARG A 1 119 ? -0.638 -13.997 -6.560 1.00 84.81 119 ARG A O 1
ATOM 946 N N . SER A 1 120 ? 0.172 -12.038 -5.814 1.00 81.31 120 SER A N 1
ATOM 947 C CA . SER A 1 120 ? -0.956 -11.695 -4.937 1.00 81.31 120 SER A CA 1
ATOM 948 C C . SER A 1 120 ? -2.174 -11.130 -5.685 1.00 81.31 120 SER A C 1
ATOM 950 O O . SER A 1 120 ? -3.141 -10.712 -5.053 1.00 81.31 120 SER A O 1
ATOM 952 N N . GLY A 1 121 ? -2.151 -11.096 -7.022 1.00 81.44 121 GLY A N 1
ATOM 953 C CA . GLY A 1 121 ? -3.269 -10.646 -7.853 1.00 81.44 121 GLY A CA 1
ATOM 954 C C . GLY A 1 121 ? -3.362 -9.129 -8.029 1.00 81.44 121 GLY A C 1
ATOM 955 O O . GLY A 1 121 ? -4.366 -8.639 -8.548 1.00 81.44 121 GLY A O 1
ATOM 956 N N . HIS A 1 122 ? -2.342 -8.369 -7.621 1.00 85.88 122 HIS A N 1
ATOM 957 C CA . HIS A 1 122 ? -2.296 -6.929 -7.866 1.00 85.88 122 HIS A CA 1
ATOM 958 C C . HIS A 1 122 ? -1.865 -6.610 -9.297 1.00 85.88 122 HIS A C 1
ATOM 960 O O . HIS A 1 122 ? -1.234 -7.406 -9.991 1.00 85.88 122 HIS A O 1
ATOM 966 N N . ARG A 1 123 ? -2.153 -5.382 -9.731 1.00 88.31 123 ARG A N 1
ATOM 967 C CA . ARG A 1 123 ? -1.643 -4.853 -10.997 1.00 88.31 123 ARG A CA 1
ATOM 968 C C . ARG A 1 123 ? -0.328 -4.146 -10.733 1.00 88.31 123 ARG A C 1
ATOM 970 O O . ARG A 1 123 ? -0.290 -3.219 -9.929 1.00 88.31 123 ARG A O 1
ATOM 977 N N . VAL A 1 124 ? 0.720 -4.525 -11.453 1.00 91.62 124 VAL A N 1
ATOM 978 C CA . VAL A 1 124 ? 2.033 -3.890 -11.315 1.00 91.62 124 VAL A CA 1
ATOM 979 C C . VAL A 1 124 ? 2.450 -3.233 -12.623 1.00 91.62 124 VAL A C 1
ATOM 981 O O . VAL A 1 124 ? 2.385 -3.829 -13.702 1.00 91.62 124 VAL A O 1
ATOM 984 N N . ILE A 1 125 ? 2.850 -1.971 -12.507 1.00 93.00 125 ILE A N 1
ATOM 985 C CA . ILE A 1 125 ? 3.550 -1.205 -13.525 1.0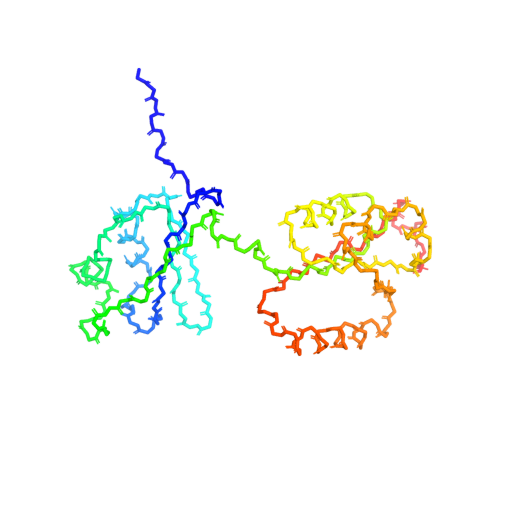0 93.00 125 ILE A CA 1
ATOM 986 C C . ILE A 1 125 ? 4.987 -1.034 -13.047 1.00 93.00 125 ILE A C 1
ATOM 988 O O . ILE A 1 125 ? 5.271 -0.275 -12.119 1.00 93.00 125 ILE A O 1
ATOM 992 N N . GLY A 1 126 ? 5.873 -1.752 -13.712 1.00 93.06 126 GLY A N 1
ATOM 993 C CA . GLY A 1 126 ? 7.303 -1.719 -13.489 1.00 93.06 126 GLY A CA 1
ATOM 994 C C . GLY A 1 126 ? 7.979 -0.643 -14.289 1.00 93.06 126 GLY A C 1
ATOM 995 O O . GLY A 1 126 ? 7.635 -0.477 -15.461 1.00 93.06 126 GLY A O 1
ATOM 996 N N . THR A 1 127 ? 8.959 0.062 -13.727 1.00 92.12 127 THR A N 1
ATOM 997 C CA . THR A 1 127 ? 9.750 1.008 -14.518 1.00 92.12 127 THR A CA 1
ATOM 998 C C . THR A 1 127 ? 11.185 0.566 -14.756 1.00 92.12 127 THR A C 1
ATOM 1000 O O . THR A 1 127 ? 11.865 0.044 -13.875 1.00 92.12 127 THR A O 1
ATOM 1003 N N . ALA A 1 128 ? 11.661 0.804 -15.979 1.00 90.25 128 ALA A N 1
ATOM 1004 C CA . ALA A 1 128 ? 13.037 0.542 -16.371 1.00 90.25 128 ALA A CA 1
ATOM 1005 C C . ALA A 1 128 ? 13.503 1.551 -17.427 1.00 90.25 128 ALA A C 1
ATOM 1007 O O . ALA A 1 128 ? 12.758 1.897 -18.343 1.00 90.25 128 ALA A O 1
ATOM 1008 N N . ARG A 1 129 ? 14.782 1.943 -17.384 1.00 89.88 129 ARG A N 1
ATOM 1009 C CA . ARG A 1 129 ? 15.390 2.781 -18.439 1.00 89.88 129 ARG A CA 1
ATOM 1010 C C . ARG A 1 129 ? 15.461 2.055 -19.787 1.00 89.88 129 ARG A C 1
ATOM 1012 O O . ARG A 1 129 ? 15.333 2.667 -20.841 1.00 89.88 129 ARG A O 1
ATOM 1019 N N . LYS A 1 130 ? 15.667 0.732 -19.755 1.00 91.00 130 LYS A N 1
ATOM 1020 C CA . LYS A 1 130 ? 15.773 -0.143 -20.934 1.00 91.00 130 LYS A CA 1
ATOM 1021 C C . LYS A 1 130 ? 14.748 -1.271 -20.844 1.00 91.00 130 LYS A C 1
ATOM 1023 O O . LYS A 1 130 ? 15.098 -2.396 -20.497 1.00 91.00 130 LYS A O 1
ATOM 1028 N N . VAL A 1 131 ? 13.494 -0.977 -21.185 1.00 92.75 131 VAL A N 1
ATOM 1029 C CA . VAL A 1 131 ? 12.377 -1.941 -21.105 1.00 92.75 131 VAL A CA 1
ATOM 1030 C C . VAL A 1 131 ? 12.650 -3.225 -21.883 1.00 92.75 131 VAL A C 1
ATOM 1032 O O . VAL A 1 131 ? 12.399 -4.304 -21.368 1.00 92.75 131 VAL A O 1
ATOM 1035 N N . ALA A 1 132 ? 13.211 -3.133 -23.093 1.00 93.12 132 ALA A N 1
ATOM 1036 C CA . ALA A 1 132 ? 13.519 -4.321 -23.891 1.00 93.12 132 ALA A CA 1
ATOM 1037 C C . ALA A 1 132 ? 14.499 -5.269 -23.182 1.00 93.12 132 ALA A C 1
ATOM 1039 O O . ALA A 1 132 ? 14.349 -6.481 -23.277 1.00 93.12 132 ALA A O 1
ATOM 1040 N N . LYS A 1 133 ? 15.471 -4.713 -22.446 1.00 90.94 133 LYS A N 1
ATOM 1041 C CA . LYS A 1 133 ? 16.406 -5.502 -21.643 1.00 90.94 133 LYS A CA 1
ATOM 1042 C C . LYS A 1 133 ? 15.699 -6.102 -20.427 1.00 90.94 133 LYS A C 1
ATOM 1044 O O . LYS A 1 133 ? 15.773 -7.303 -20.242 1.00 90.94 133 LYS A O 1
ATOM 1049 N N . ALA A 1 134 ? 14.963 -5.294 -19.660 1.00 91.06 134 ALA A N 1
ATOM 1050 C CA . ALA A 1 134 ? 14.230 -5.774 -18.484 1.00 91.06 134 ALA A CA 1
ATOM 1051 C C . ALA A 1 134 ? 13.231 -6.893 -18.833 1.00 91.06 134 ALA A C 1
ATOM 1053 O O . ALA A 1 134 ? 13.158 -7.896 -18.138 1.00 91.06 134 ALA A O 1
ATOM 1054 N N . ALA A 1 135 ? 12.515 -6.761 -19.952 1.00 93.19 135 ALA A N 1
ATOM 1055 C CA . ALA A 1 135 ? 11.577 -7.774 -20.426 1.00 93.19 135 ALA A CA 1
ATOM 1056 C C . ALA A 1 135 ? 12.257 -9.051 -20.947 1.00 93.19 135 ALA A C 1
ATOM 1058 O O . ALA A 1 135 ? 11.627 -10.104 -20.950 1.00 93.19 135 ALA A O 1
ATOM 1059 N N . ALA A 1 136 ? 13.499 -8.955 -21.432 1.00 93.12 136 ALA A N 1
ATOM 1060 C CA . ALA A 1 136 ? 14.279 -10.114 -21.855 1.00 93.12 136 ALA A CA 1
ATOM 1061 C C . ALA A 1 136 ? 14.909 -10.841 -20.660 1.00 93.12 136 ALA A C 1
ATOM 1063 O O . ALA A 1 136 ? 14.940 -12.068 -20.655 1.00 93.12 136 ALA A O 1
ATOM 1064 N N . ASP A 1 137 ? 15.389 -10.085 -19.670 1.00 92.56 137 ASP A N 1
ATOM 1065 C CA . ASP A 1 137 ? 16.001 -10.619 -18.454 1.00 92.56 137 ASP A CA 1
ATOM 1066 C C . ASP A 1 137 ? 14.942 -11.266 -17.535 1.00 92.56 137 ASP A C 1
ATOM 1068 O O . ASP A 1 137 ? 15.235 -12.291 -16.927 1.00 92.56 137 ASP A O 1
ATOM 1072 N N . HIS A 1 138 ? 13.716 -10.714 -17.499 1.00 92.69 138 HIS A N 1
ATOM 1073 C CA . HIS A 1 138 ? 12.629 -11.123 -16.588 1.00 92.69 138 HIS A CA 1
ATOM 1074 C C . HIS A 1 138 ? 11.298 -11.363 -17.332 1.00 92.69 138 HIS A C 1
ATOM 1076 O O . HIS A 1 138 ? 10.350 -10.569 -17.216 1.00 92.69 138 HIS A O 1
ATOM 1082 N N . PRO A 1 139 ? 11.196 -12.415 -18.165 1.00 93.00 139 PRO A N 1
ATOM 1083 C CA . PRO A 1 139 ? 9.975 -12.724 -18.914 1.00 93.00 139 PRO A CA 1
ATOM 1084 C C . PRO A 1 139 ? 8.764 -13.015 -18.009 1.00 93.00 139 PRO A C 1
ATOM 1086 O O . PRO A 1 139 ? 7.635 -12.652 -18.359 1.00 93.00 139 PRO A O 1
ATOM 1089 N N . GLU A 1 140 ? 8.991 -13.593 -16.829 1.00 90.44 140 GLU A N 1
ATOM 1090 C CA . GLU A 1 140 ? 7.975 -13.975 -15.845 1.00 90.44 140 GLU A CA 1
ATOM 1091 C C . GLU A 1 140 ? 7.137 -12.785 -15.363 1.00 90.44 140 GLU A C 1
ATOM 1093 O O . GLU A 1 140 ? 5.951 -12.933 -15.063 1.00 90.44 140 GLU A O 1
ATOM 1098 N N . PHE A 1 141 ? 7.714 -11.580 -15.354 1.00 92.94 141 PHE A N 1
ATOM 1099 C CA . PHE A 1 141 ? 6.999 -10.362 -14.985 1.00 92.94 141 PHE A CA 1
ATOM 1100 C C . PHE A 1 141 ? 5.799 -10.125 -15.909 1.00 92.94 141 PHE A C 1
ATOM 1102 O O . PHE A 1 141 ? 4.693 -9.817 -15.462 1.00 92.94 141 PHE A O 1
ATOM 1109 N N . LYS A 1 142 ? 5.992 -10.328 -17.217 1.00 93.06 142 LYS A N 1
ATOM 1110 C CA . LYS A 1 142 ? 4.919 -10.198 -18.207 1.00 93.06 142 LYS A CA 1
ATOM 1111 C C . LYS A 1 142 ? 3.950 -11.377 -18.145 1.00 93.06 142 LYS A C 1
ATOM 1113 O O . LYS A 1 142 ? 2.752 -11.170 -18.329 1.00 93.06 142 LYS A O 1
ATOM 1118 N N . GLU A 1 143 ? 4.448 -12.588 -17.904 1.00 91.25 143 GLU A N 1
ATOM 1119 C CA . GLU A 1 143 ? 3.614 -13.793 -17.768 1.00 91.25 143 GLU A CA 1
ATOM 1120 C C . GLU A 1 143 ? 2.614 -13.668 -16.614 1.00 91.25 143 GLU A C 1
ATOM 1122 O O . GLU A 1 143 ? 1.458 -14.063 -16.752 1.00 91.25 143 GLU A O 1
ATOM 1127 N N . LEU A 1 144 ? 3.026 -13.027 -15.520 1.00 89.81 144 LEU A N 1
ATOM 1128 C CA . LEU A 1 144 ? 2.175 -12.716 -14.372 1.00 89.81 144 LEU A CA 1
ATOM 1129 C C . LEU A 1 144 ? 1.275 -11.478 -14.579 1.00 89.81 144 LEU A C 1
ATOM 1131 O O . LEU A 1 144 ? 0.540 -11.092 -13.675 1.00 89.81 144 LEU A O 1
ATOM 1135 N N . GLY A 1 145 ? 1.297 -10.851 -15.761 1.00 91.12 145 GLY A N 1
ATOM 1136 C CA . GLY A 1 145 ? 0.434 -9.715 -16.110 1.00 91.12 145 GLY A CA 1
ATOM 1137 C C . GLY A 1 145 ? 1.019 -8.328 -15.821 1.00 91.12 145 GLY A C 1
ATOM 1138 O O . GLY A 1 145 ? 0.312 -7.325 -15.970 1.00 91.12 145 GLY A O 1
ATOM 1139 N N . GLY A 1 146 ? 2.298 -8.249 -15.448 1.00 92.81 146 GLY A N 1
ATOM 1140 C CA . GLY A 1 146 ? 3.023 -6.998 -15.254 1.00 92.81 146 GLY A CA 1
ATOM 1141 C C . GLY A 1 146 ? 3.176 -6.188 -16.542 1.00 92.81 146 GLY A C 1
ATOM 1142 O O . GLY A 1 146 ? 3.243 -6.722 -17.656 1.00 92.81 146 GLY A O 1
ATOM 1143 N N . LYS A 1 147 ? 3.225 -4.859 -16.399 1.00 93.81 147 LYS A N 1
ATOM 1144 C CA . LYS A 1 147 ? 3.441 -3.924 -17.513 1.00 93.81 147 LYS A CA 1
ATOM 1145 C C . LYS A 1 147 ? 4.691 -3.091 -17.292 1.00 93.81 147 LYS A C 1
ATOM 1147 O O . LYS A 1 147 ? 4.788 -2.376 -16.306 1.00 93.81 147 LYS A O 1
ATOM 1152 N N . TRP A 1 148 ? 5.605 -3.130 -18.252 1.00 93.38 148 TRP A N 1
ATOM 1153 C CA . TRP A 1 148 ? 6.776 -2.263 -18.240 1.00 93.38 148 TRP A CA 1
ATOM 1154 C C . TRP A 1 148 ? 6.439 -0.861 -18.753 1.00 93.38 148 TRP A C 1
ATOM 1156 O O . TRP A 1 148 ? 5.806 -0.703 -19.799 1.00 93.38 148 TRP A O 1
ATOM 1166 N N . LEU A 1 149 ? 6.927 0.150 -18.044 1.00 92.69 149 LEU A N 1
ATOM 1167 C CA . LEU A 1 149 ? 6.941 1.552 -18.431 1.00 92.69 149 LEU A CA 1
ATOM 1168 C C . LEU A 1 149 ? 8.394 2.009 -18.560 1.00 92.69 149 LEU A C 1
ATOM 1170 O O . LEU A 1 149 ? 9.192 1.874 -17.632 1.00 92.69 149 LEU A O 1
ATOM 1174 N N . GLN A 1 150 ? 8.744 2.574 -19.712 1.00 92.31 150 GLN A N 1
ATOM 1175 C CA . GLN A 1 150 ? 10.050 3.199 -19.859 1.00 92.31 150 GLN A CA 1
ATOM 1176 C C . GLN A 1 150 ? 10.062 4.516 -19.087 1.00 92.31 150 GLN A C 1
ATOM 1178 O O . GLN A 1 150 ? 9.247 5.394 -19.364 1.00 92.31 150 GLN A O 1
ATOM 1183 N N . LEU A 1 151 ? 10.965 4.633 -18.118 1.00 89.44 151 LEU A N 1
ATOM 1184 C CA . LEU A 1 151 ? 11.077 5.814 -17.268 1.00 89.44 151 LEU A CA 1
ATOM 1185 C C . LEU A 1 151 ? 12.506 5.933 -16.739 1.00 89.44 151 LEU A C 1
ATOM 1187 O O . LEU A 1 151 ? 13.108 4.936 -16.328 1.00 89.44 151 LEU A O 1
ATOM 1191 N N . ASP A 1 152 ? 13.025 7.154 -16.747 1.00 87.31 152 ASP A N 1
ATOM 1192 C CA . ASP A 1 152 ? 14.286 7.519 -16.111 1.00 87.31 152 ASP A CA 1
ATOM 1193 C C . ASP A 1 152 ? 14.009 8.619 -15.088 1.00 87.31 152 ASP A C 1
ATOM 1195 O O . ASP A 1 152 ? 13.583 9.711 -15.448 1.00 87.31 152 ASP A O 1
ATOM 1199 N N . VAL A 1 153 ? 14.223 8.337 -13.805 1.00 83.31 153 VAL A N 1
ATOM 1200 C CA . VAL A 1 153 ? 13.889 9.277 -12.724 1.00 83.31 153 VAL A CA 1
ATOM 1201 C C . VAL A 1 153 ? 14.686 10.584 -12.783 1.00 83.31 153 VAL A C 1
ATOM 1203 O O . VAL A 1 153 ? 14.256 11.566 -12.186 1.00 83.31 153 VAL A O 1
ATOM 1206 N N . PHE A 1 154 ? 15.799 10.615 -13.523 1.00 84.00 154 PHE A N 1
ATOM 1207 C CA . PHE A 1 154 ? 16.590 11.824 -13.762 1.00 84.00 154 PHE A CA 1
ATOM 1208 C C . PHE A 1 154 ? 16.095 12.658 -14.957 1.00 84.00 154 PHE A C 1
ATOM 1210 O O . PHE A 1 154 ? 16.519 13.800 -15.118 1.00 84.00 154 PHE A O 1
ATOM 1217 N N . ASP A 1 155 ? 15.211 12.117 -15.801 1.00 85.75 155 ASP A N 1
ATOM 1218 C CA . ASP A 1 155 ? 14.677 12.822 -16.970 1.00 85.75 155 ASP A CA 1
ATOM 1219 C C . ASP A 1 155 ? 13.561 13.804 -16.553 1.00 85.75 155 ASP A C 1
ATOM 1221 O O . ASP A 1 155 ? 12.563 13.374 -15.964 1.00 85.75 155 ASP A O 1
ATOM 1225 N N . PRO A 1 156 ? 13.654 15.104 -16.898 1.00 86.56 156 PRO A N 1
ATOM 1226 C CA . PRO A 1 156 ? 12.584 16.076 -16.656 1.00 86.56 156 PRO A CA 1
ATOM 1227 C C . PRO A 1 156 ? 11.213 15.668 -17.225 1.00 86.56 156 PRO A C 1
ATOM 1229 O O . PRO A 1 156 ? 10.179 16.061 -16.686 1.00 86.56 156 PRO A O 1
ATOM 1232 N N . ALA A 1 157 ? 11.169 14.853 -18.284 1.00 87.50 157 ALA A N 1
ATOM 1233 C CA . ALA A 1 157 ? 9.931 14.351 -18.885 1.00 87.50 157 ALA A CA 1
ATOM 1234 C C . ALA A 1 157 ? 9.218 13.270 -18.043 1.00 87.50 157 ALA A C 1
ATOM 1236 O O . ALA A 1 157 ? 8.096 12.852 -18.370 1.00 87.50 157 ALA A O 1
ATOM 1237 N N . THR A 1 158 ? 9.837 12.798 -16.958 1.00 86.56 158 THR A N 1
ATOM 1238 C CA . THR A 1 158 ? 9.264 11.781 -16.068 1.00 86.56 158 THR A CA 1
ATOM 1239 C C . THR A 1 158 ? 7.981 12.248 -15.400 1.00 86.56 158 THR A C 1
ATOM 1241 O O . THR A 1 158 ? 7.034 11.465 -15.300 1.00 86.56 158 THR A O 1
ATOM 1244 N N . GLU A 1 159 ? 7.893 13.522 -15.012 1.00 87.12 159 GLU A N 1
ATOM 1245 C CA . GLU A 1 159 ? 6.681 14.068 -14.397 1.00 87.12 159 GLU A CA 1
ATOM 1246 C C . GLU A 1 159 ? 5.479 13.963 -15.349 1.00 87.12 159 GLU A C 1
ATOM 1248 O O . GLU A 1 159 ? 4.416 13.462 -14.975 1.00 87.12 159 GLU A O 1
ATOM 1253 N N . ASP A 1 160 ? 5.658 14.357 -16.611 1.00 89.69 160 ASP A N 1
ATOM 1254 C CA . ASP A 1 160 ? 4.610 14.272 -17.630 1.00 89.69 160 ASP A CA 1
ATOM 1255 C C . ASP A 1 160 ? 4.224 12.824 -17.943 1.00 89.69 160 ASP A C 1
ATOM 1257 O O . ASP A 1 160 ? 3.048 12.513 -18.163 1.00 89.69 160 ASP A O 1
ATOM 1261 N N . THR A 1 161 ? 5.203 11.921 -17.945 1.00 88.44 161 THR A N 1
ATOM 1262 C CA . THR A 1 161 ? 4.976 10.486 -18.147 1.00 88.44 161 THR A CA 1
ATOM 1263 C C . THR A 1 161 ? 4.147 9.896 -17.005 1.00 88.44 161 THR A C 1
ATOM 1265 O O . THR A 1 161 ? 3.154 9.206 -17.257 1.00 88.44 161 THR A O 1
ATOM 1268 N N . ALA A 1 162 ? 4.484 10.227 -15.756 1.00 86.38 162 ALA A N 1
ATOM 1269 C CA . ALA A 1 162 ? 3.737 9.804 -14.577 1.00 86.38 162 ALA A CA 1
ATOM 1270 C C . ALA A 1 162 ? 2.310 10.377 -14.567 1.00 86.38 162 ALA A C 1
ATOM 1272 O O . ALA A 1 162 ? 1.355 9.632 -14.345 1.00 86.38 162 ALA A O 1
ATOM 1273 N N . LYS A 1 163 ? 2.128 11.665 -14.892 1.00 87.88 163 LYS A N 1
ATOM 1274 C CA . LYS A 1 163 ? 0.798 12.296 -15.000 1.00 87.88 163 LYS A CA 1
ATOM 1275 C C . LYS A 1 163 ? -0.088 11.602 -16.034 1.00 87.88 163 LYS A C 1
ATOM 1277 O O . LYS A 1 163 ? -1.251 11.314 -15.752 1.00 87.88 163 LYS A O 1
ATOM 1282 N N . LYS A 1 164 ? 0.455 11.291 -17.217 1.00 89.06 164 LYS A N 1
ATOM 1283 C CA . LYS A 1 164 ? -0.275 10.560 -18.269 1.00 89.06 164 LYS A CA 1
ATOM 1284 C C . LYS A 1 164 ? -0.683 9.167 -17.805 1.00 89.06 164 LYS A C 1
ATOM 1286 O O . LYS A 1 164 ? -1.817 8.760 -18.049 1.00 89.06 164 LYS A O 1
ATOM 1291 N N . LEU A 1 165 ? 0.214 8.456 -17.126 1.00 87.19 165 LEU A N 1
ATOM 1292 C CA . LEU A 1 165 ? -0.081 7.142 -16.564 1.00 87.19 165 LEU A CA 1
ATOM 1293 C C . LEU A 1 165 ? -1.204 7.217 -15.526 1.00 87.19 165 LEU A C 1
ATOM 1295 O O . LEU A 1 165 ? -2.149 6.435 -15.580 1.00 87.19 165 LEU A O 1
ATOM 1299 N N . ILE A 1 166 ? -1.121 8.175 -14.602 1.00 84.12 166 ILE A N 1
ATOM 1300 C CA . ILE A 1 166 ? -2.137 8.375 -13.568 1.00 84.12 166 ILE A CA 1
ATOM 1301 C C . ILE A 1 166 ? -3.496 8.628 -14.218 1.00 84.12 166 ILE A C 1
ATOM 1303 O O . ILE A 1 166 ? -4.424 7.874 -13.935 1.00 84.12 166 ILE A O 1
ATOM 1307 N N . ALA A 1 167 ? -3.577 9.557 -15.173 1.00 84.88 167 ALA A N 1
ATOM 1308 C CA . ALA A 1 167 ? -4.813 9.861 -15.892 1.00 84.88 167 ALA A CA 1
ATOM 1309 C C . ALA A 1 167 ? -5.399 8.644 -16.634 1.00 84.88 167 ALA A C 1
ATOM 1311 O O . ALA A 1 167 ? -6.610 8.427 -16.609 1.00 84.88 167 ALA A O 1
ATOM 1312 N N . GLN A 1 168 ? -4.562 7.819 -17.274 1.00 84.19 168 GLN A N 1
ATOM 1313 C CA . GLN A 1 168 ? -5.013 6.583 -17.934 1.00 84.19 168 GLN A CA 1
ATOM 1314 C C . GLN A 1 168 ? -5.579 5.562 -16.944 1.00 84.19 168 GLN A C 1
ATOM 1316 O O . GLN A 1 168 ? -6.514 4.831 -17.265 1.00 84.19 168 GLN A O 1
ATOM 1321 N N . GLU A 1 169 ? -5.001 5.484 -15.752 1.00 81.00 169 GLU A N 1
ATOM 1322 C CA . GLU A 1 169 ? -5.433 4.550 -14.715 1.00 81.00 169 GLU A CA 1
ATOM 1323 C C . GLU A 1 169 ? -6.645 5.079 -13.929 1.00 81.00 169 GLU A C 1
ATOM 1325 O O . GLU A 1 169 ? -7.483 4.284 -13.508 1.00 81.00 169 GLU A O 1
ATOM 1330 N N . ASP A 1 170 ? -6.824 6.401 -13.832 1.00 78.50 170 ASP A N 1
ATOM 1331 C CA . ASP A 1 170 ? -8.030 7.022 -13.263 1.00 78.50 170 ASP A CA 1
ATOM 1332 C C . ASP A 1 170 ? -9.258 6.732 -14.129 1.00 78.50 170 ASP A C 1
ATOM 1334 O O . ASP A 1 170 ? -10.324 6.406 -13.609 1.00 78.50 170 ASP A O 1
ATOM 1338 N N . GLN A 1 171 ? -9.101 6.733 -15.459 1.00 78.94 171 GLN A N 1
ATOM 1339 C CA . GLN A 1 171 ? -10.161 6.318 -16.391 1.00 78.94 171 GLN A CA 1
ATOM 1340 C C . GLN A 1 171 ? -10.616 4.867 -16.177 1.00 78.94 171 GLN A C 1
ATOM 1342 O O . GLN A 1 171 ? -11.709 4.496 -16.600 1.00 78.94 171 GLN A O 1
ATOM 1347 N N . ARG A 1 172 ? -9.795 4.036 -15.523 1.00 73.56 172 ARG A N 1
ATOM 1348 C CA . ARG A 1 172 ? -10.120 2.644 -15.184 1.00 73.56 172 ARG A CA 1
ATOM 1349 C C . ARG A 1 172 ? -10.780 2.499 -13.809 1.00 73.56 172 ARG A C 1
ATOM 1351 O O . ARG A 1 172 ? -11.086 1.376 -13.422 1.00 73.56 172 ARG A O 1
ATOM 1358 N N . GLY A 1 173 ? -11.000 3.598 -13.083 1.00 62.16 173 GLY A N 1
ATOM 1359 C CA . GLY A 1 173 ? -11.678 3.600 -11.784 1.00 62.16 173 GLY A CA 1
ATOM 1360 C C . GLY A 1 173 ? -10.839 3.039 -10.632 1.00 62.16 173 GLY A C 1
ATOM 1361 O O . GLY A 1 173 ? -11.396 2.520 -9.667 1.00 62.16 173 GLY A O 1
ATOM 1362 N N . VAL A 1 174 ? -9.505 3.094 -10.725 1.00 62.72 174 VAL A N 1
ATOM 1363 C CA . VAL A 1 174 ? -8.614 2.535 -9.695 1.00 62.72 174 VAL A CA 1
ATOM 1364 C C . VAL A 1 174 ? -8.451 3.519 -8.532 1.00 62.72 174 VAL A C 1
ATOM 1366 O O . VAL A 1 174 ? -7.792 4.545 -8.674 1.00 62.72 174 VAL A O 1
ATOM 1369 N N . ALA A 1 175 ? -9.013 3.184 -7.367 1.00 55.00 175 ALA A N 1
ATOM 1370 C CA . ALA A 1 175 ? -9.010 4.047 -6.178 1.00 55.00 175 ALA A CA 1
ATOM 1371 C C . ALA A 1 175 ? -7.758 3.914 -5.287 1.00 55.00 175 ALA A C 1
ATOM 1373 O O . ALA A 1 175 ? -7.488 4.788 -4.466 1.00 55.00 175 ALA A O 1
ATOM 1374 N N . HIS A 1 176 ? -6.983 2.832 -5.425 1.00 61.09 176 HIS A N 1
ATOM 1375 C CA . HIS A 1 176 ? -5.871 2.525 -4.521 1.00 61.09 176 HIS A CA 1
ATOM 1376 C C . HIS A 1 176 ? -4.562 2.355 -5.289 1.00 61.09 176 HIS A C 1
ATOM 1378 O O . HIS A 1 176 ? -4.415 1.443 -6.108 1.00 61.09 176 HIS A O 1
ATOM 1384 N N . ARG A 1 177 ? -3.609 3.249 -5.017 1.00 78.75 177 ARG A N 1
ATOM 1385 C CA . ARG A 1 177 ? -2.314 3.319 -5.696 1.00 78.75 177 ARG A CA 1
ATOM 1386 C C . ARG A 1 177 ? -1.193 3.132 -4.686 1.00 78.75 177 ARG A C 1
ATOM 1388 O O . ARG A 1 177 ? -1.216 3.745 -3.623 1.00 78.75 177 ARG A O 1
ATOM 1395 N N . VAL A 1 178 ? -0.217 2.310 -5.038 1.00 84.88 178 VAL A N 1
ATOM 1396 C CA . VAL A 1 178 ? 1.030 2.154 -4.291 1.00 84.88 178 VAL A CA 1
ATOM 1397 C C . VAL A 1 178 ? 2.150 2.679 -5.176 1.00 84.88 178 VAL A C 1
ATOM 1399 O O . VAL A 1 178 ? 2.321 2.205 -6.296 1.00 84.88 178 VAL A O 1
ATOM 1402 N N . LEU A 1 179 ? 2.888 3.675 -4.693 1.00 87.62 179 LEU A N 1
ATOM 1403 C CA . LEU A 1 179 ? 4.118 4.135 -5.329 1.00 87.62 179 LEU A CA 1
ATOM 1404 C C . LEU A 1 179 ? 5.293 3.633 -4.500 1.00 87.62 179 LEU A C 1
ATOM 1406 O O . LEU A 1 179 ? 5.411 3.983 -3.327 1.00 87.62 179 LEU A O 1
ATOM 1410 N N . VAL A 1 180 ? 6.174 2.864 -5.126 1.00 86.69 180 VAL A N 1
ATOM 1411 C CA . VAL A 1 180 ? 7.466 2.505 -4.548 1.00 86.69 180 VAL A CA 1
ATOM 1412 C C . VAL A 1 180 ? 8.529 3.305 -5.286 1.00 86.69 180 VAL A C 1
ATOM 1414 O O . VAL A 1 180 ? 8.837 3.022 -6.444 1.00 86.69 180 VAL A O 1
ATOM 1417 N N . ASN A 1 181 ? 9.058 4.337 -4.629 1.00 83.88 181 ASN A N 1
ATOM 1418 C CA . ASN A 1 181 ? 10.139 5.147 -5.178 1.00 83.88 181 ASN A CA 1
ATOM 1419 C C . ASN A 1 181 ? 11.500 4.547 -4.794 1.00 83.88 181 ASN A C 1
ATOM 1421 O O . ASN A 1 181 ? 12.147 5.046 -3.877 1.00 83.88 181 ASN A O 1
ATOM 1425 N N . ASN A 1 182 ? 11.887 3.447 -5.442 1.00 78.38 182 ASN A N 1
ATOM 1426 C CA . ASN A 1 182 ? 13.109 2.712 -5.102 1.00 78.38 182 ASN A CA 1
ATOM 1427 C C . ASN A 1 182 ? 14.241 2.850 -6.130 1.00 78.38 182 ASN A C 1
ATOM 1429 O O . ASN A 1 182 ? 15.352 2.389 -5.888 1.00 78.38 182 ASN A O 1
ATOM 1433 N N . ALA A 1 183 ? 14.011 3.527 -7.259 1.00 71.62 183 ALA A N 1
ATOM 1434 C CA . ALA A 1 183 ? 15.073 3.827 -8.212 1.00 71.62 183 ALA A CA 1
ATOM 1435 C C . ALA A 1 183 ? 16.195 4.636 -7.537 1.00 71.62 183 ALA A C 1
ATOM 1437 O O . ALA A 1 183 ? 16.065 5.834 -7.293 1.00 71.62 183 ALA A O 1
ATOM 1438 N N . GLY A 1 184 ? 17.313 3.970 -7.272 1.00 68.06 184 GLY A N 1
ATOM 1439 C CA . GLY A 1 184 ? 18.503 4.555 -6.677 1.00 68.06 184 GLY A CA 1
ATOM 1440 C C . GLY A 1 184 ? 19.756 3.978 -7.315 1.00 68.06 184 GLY A C 1
ATOM 1441 O O . GLY A 1 184 ? 19.760 2.859 -7.828 1.00 68.06 184 GLY A O 1
ATOM 1442 N N . ASN A 1 185 ? 20.832 4.756 -7.298 1.00 66.44 185 ASN A N 1
ATOM 1443 C CA . ASN A 1 185 ? 22.160 4.280 -7.647 1.00 66.44 185 ASN A CA 1
ATOM 1444 C C . ASN A 1 185 ? 23.096 4.576 -6.478 1.00 66.44 185 ASN A C 1
ATOM 1446 O O . ASN A 1 185 ? 23.000 5.636 -5.860 1.00 66.44 185 ASN A O 1
ATOM 1450 N N . THR A 1 186 ? 23.993 3.648 -6.166 1.00 67.50 186 THR A N 1
ATOM 1451 C CA . THR A 1 186 ? 25.005 3.856 -5.129 1.00 67.50 186 THR A CA 1
ATOM 1452 C C . THR A 1 186 ? 26.302 4.277 -5.795 1.00 67.50 186 THR A C 1
ATOM 1454 O O . THR A 1 186 ? 26.835 3.551 -6.633 1.00 67.50 186 THR A O 1
ATOM 1457 N N . LEU A 1 187 ? 26.825 5.437 -5.406 1.00 68.25 187 LEU A N 1
ATOM 1458 C CA . LEU A 1 187 ? 28.169 5.864 -5.770 1.00 68.25 187 LEU A CA 1
ATOM 1459 C C . LEU A 1 187 ? 29.115 5.495 -4.625 1.00 68.25 187 LEU A C 1
ATOM 1461 O O . LEU A 1 187 ? 28.920 5.931 -3.492 1.00 68.25 187 LEU A O 1
ATOM 1465 N N . LEU A 1 188 ? 30.107 4.652 -4.909 1.00 71.38 188 LEU A N 1
ATOM 1466 C CA . LEU A 1 188 ? 31.081 4.196 -3.919 1.00 71.38 188 LEU A CA 1
ATOM 1467 C C . LEU A 1 188 ? 32.426 4.887 -4.171 1.00 71.38 188 LEU A C 1
ATOM 1469 O O . LEU A 1 188 ? 33.044 4.668 -5.209 1.00 71.38 188 LEU A O 1
ATOM 1473 N N . GLY A 1 189 ? 32.866 5.712 -3.222 1.00 75.88 189 GLY A N 1
ATOM 1474 C CA . GLY A 1 189 ? 34.099 6.503 -3.294 1.00 75.88 189 GLY A CA 1
ATOM 1475 C C . GLY A 1 189 ? 34.217 7.452 -2.099 1.00 75.88 189 GLY A C 1
ATOM 1476 O O . GLY A 1 189 ? 33.328 7.478 -1.245 1.00 75.88 189 GLY A O 1
ATOM 1477 N N . THR A 1 190 ? 35.299 8.224 -2.017 1.00 79.44 190 THR A N 1
ATOM 1478 C CA . THR A 1 190 ? 35.371 9.378 -1.107 1.00 79.44 190 THR A CA 1
ATOM 1479 C C . THR A 1 190 ? 34.667 10.575 -1.739 1.00 79.44 190 THR A C 1
ATOM 1481 O O . THR A 1 190 ? 34.582 10.661 -2.961 1.00 79.44 190 THR A O 1
ATOM 1484 N N . VAL A 1 191 ? 34.137 11.496 -0.926 1.00 74.56 191 VAL A N 1
ATOM 1485 C CA . VAL A 1 191 ? 33.382 12.658 -1.435 1.00 74.56 191 VAL A CA 1
ATOM 1486 C C . VAL A 1 191 ? 34.238 13.499 -2.388 1.00 74.56 191 VAL A C 1
ATOM 1488 O O . VAL A 1 191 ? 33.720 13.997 -3.382 1.00 74.56 191 VAL A O 1
ATOM 1491 N N . GLU A 1 192 ? 35.541 13.623 -2.123 1.00 80.75 192 GLU A N 1
ATOM 1492 C CA . GLU A 1 192 ? 36.478 14.363 -2.975 1.00 80.75 192 GLU A CA 1
ATOM 1493 C C . GLU A 1 192 ? 36.769 13.720 -4.342 1.00 80.75 192 GLU A C 1
ATOM 1495 O O . GLU A 1 192 ? 37.155 14.439 -5.263 1.00 80.75 192 GLU A O 1
ATOM 1500 N N . ASP A 1 193 ? 36.552 12.411 -4.495 1.00 76.12 193 ASP A N 1
ATOM 1501 C CA . ASP A 1 193 ? 36.781 11.677 -5.750 1.00 76.12 193 ASP A CA 1
ATOM 1502 C C . ASP A 1 193 ? 35.487 11.469 -6.564 1.00 76.12 193 ASP A C 1
ATOM 1504 O O . ASP A 1 193 ? 35.502 10.856 -7.637 1.00 76.12 193 ASP A O 1
ATOM 1508 N N . MET A 1 194 ? 34.349 11.977 -6.082 1.00 71.56 194 MET A N 1
ATOM 1509 C CA . MET A 1 194 ? 33.070 11.899 -6.786 1.00 71.56 194 MET A CA 1
ATOM 1510 C C . MET A 1 194 ? 32.929 13.060 -7.776 1.00 71.56 194 MET A C 1
ATOM 1512 O O . MET A 1 194 ? 33.044 14.228 -7.413 1.00 71.56 194 MET A O 1
ATOM 1516 N N . SER A 1 195 ? 32.647 12.738 -9.039 1.00 63.28 195 SER A N 1
ATOM 1517 C CA . SER A 1 195 ? 32.241 13.713 -10.059 1.00 63.28 195 SER A CA 1
ATOM 1518 C C . SER A 1 195 ? 30.749 13.562 -10.349 1.00 63.28 195 SER A C 1
ATOM 1520 O O . SER A 1 195 ? 30.234 12.441 -10.350 1.00 63.28 195 SER A O 1
ATOM 1522 N N . ASP A 1 196 ? 30.059 14.686 -10.576 1.00 58.75 196 ASP A N 1
ATOM 1523 C CA . ASP A 1 196 ? 28.642 14.682 -10.952 1.00 58.75 196 ASP A CA 1
ATOM 1524 C C . ASP A 1 196 ? 28.465 13.844 -12.226 1.00 58.75 196 ASP A C 1
ATOM 1526 O O . ASP A 1 196 ? 29.108 14.106 -13.247 1.00 58.75 196 ASP A O 1
ATOM 1530 N N . THR A 1 197 ? 27.639 12.799 -12.135 1.00 53.28 197 THR A N 1
ATOM 1531 C CA . THR A 1 197 ? 27.298 11.910 -13.257 1.00 53.28 197 THR A CA 1
ATOM 1532 C C . THR A 1 197 ? 25.909 12.221 -13.780 1.00 53.28 197 THR A C 1
ATOM 1534 O O . THR A 1 197 ? 25.014 12.446 -12.936 1.00 53.28 197 THR A O 1
#

pLDDT: mean 81.53, std 12.72, range [39.44, 93.81]

Foldseek 3Di:
DPPPPPDAADPLFKKKKWKDAPVQFPDPVLVVVLVCVFQNPRQWDWDADPRMIMIIGNDCPPVAPPVSCVVSVGGHPPGPPHTDIDIGGNVPPPLQQEEEEEEPCLDDPNVVVLLVCLVSVYEYEYEDCCVVNSCVVCVVSVVSPYHYDNDDPPDPCRVVSVVVVVVVVVVVVRPHYHYHPPDDDDDDDDPVPDDDD

Sequence (197 aa):
MTNDYKKVLDRTEDILVHKFSAKLVEDEIDLHGALIDLYGAFEYYFSKIDGDIIIETNTEEPEDLKKCLQEKGVLKSDAPSTLQSKLYTVANEQPNNKIWLITGESSGLDLEMALSALRSGHRVIGTARKVAKAAADHPEFKELGGKWLQLDVFDPATEDTAKKLIAQEDQRGVAHRVLVNNAGNTLLGTVEDMSDT

InterPro domains:
  IPR002347 Short-chain dehydrogenase/reductase SDR [PF00106] (98-196)
  IPR036291 NAD(P)-binding domain superfamily [SSF51735] (95-196)
  IPR051911 Short-chain Dehydrogenases/Reductases (SDR) [PTHR43976] (94-196)

Radius of gyration: 22.69 Å; chains: 1; bounding box: 65×38×55 Å

Secondary structure (DSSP, 8-state):
----PPPP--TTS-EEEEEEEGGGBS-HHHHHHHHHHHH-TTSEEEEEETTEEEEEES----TTHHHHHHHTT-B-TTS-SS-EEEEE-GGG-----PEEEETTTTSTHHHHHHHHHHHTT-EEEEEESSHHHHHHH-HHHHHTT-EEEE--TTSTTHHHHHHHHHHHHHTTT---EEEE--------S-GGG----

Organism: NCBI:txid1208366